Protein AF-0000000087331770 (afdb_homodimer)

pLDDT: mean 76.48, std 17.69, range [26.53, 95.56]

Structure (mmCIF, N/CA/C/O backbone):
data_AF-0000000087331770-model_v1
#
loop_
_entity.id
_entity.type
_entity.pdbx_description
1 polymer 'Bifunctional inhibitor/plant lipid transfer protein/seed storage helical domain-containing protein'
#
loop_
_atom_site.group_PDB
_atom_site.id
_atom_site.type_symbol
_atom_site.label_atom_id
_atom_site.label_alt_id
_atom_site.label_comp_id
_atom_site.label_asym_id
_atom_site.label_entity_id
_atom_site.label_seq_id
_atom_site.pdbx_PDB_ins_code
_atom_site.Cartn_x
_atom_site.Cartn_y
_atom_site.Cartn_z
_atom_site.occupancy
_atom_site.B_iso_or_equiv
_atom_site.auth_seq_id
_atom_site.auth_comp_id
_atom_site.auth_asym_id
_atom_site.auth_atom_id
_atom_site.pdbx_PDB_model_num
ATOM 1 N N . MET A 1 1 ? -8.531 -51.688 -61.625 1 28.53 1 MET A N 1
ATOM 2 C CA . MET A 1 1 ? -9.523 -51.125 -60.719 1 28.53 1 MET A CA 1
ATOM 3 C C . MET A 1 1 ? -8.969 -51.031 -59.312 1 28.53 1 MET A C 1
ATOM 5 O O . MET A 1 1 ? -9.711 -50.75 -58.344 1 28.53 1 MET A O 1
ATOM 9 N N . ALA A 1 2 ? -7.734 -51.469 -59.031 1 44.88 2 ALA A N 1
ATOM 10 C CA . ALA A 1 2 ? -7.152 -51.75 -57.719 1 44.88 2 ALA A CA 1
ATOM 11 C C . ALA A 1 2 ? -6.695 -50.469 -57.031 1 44.88 2 ALA A C 1
ATOM 13 O O . ALA A 1 2 ? -6.297 -50.469 -55.875 1 44.88 2 ALA A O 1
ATOM 14 N N . PHE A 1 3 ? -6.559 -49.375 -57.75 1 46.38 3 PHE A N 1
ATOM 15 C CA . PHE A 1 3 ? -5.852 -48.188 -57.25 1 46.38 3 PHE A CA 1
ATOM 16 C C . PHE A 1 3 ? -6.703 -47.438 -56.219 1 46.38 3 PHE A C 1
ATOM 18 O O . PHE A 1 3 ? -6.238 -46.469 -55.625 1 46.38 3 PHE A O 1
ATOM 25 N N . LYS A 1 4 ? -8.031 -47.656 -56.25 1 49.78 4 LYS A N 1
ATOM 26 C CA . LYS A 1 4 ? -8.875 -46.688 -55.562 1 49.78 4 LYS A CA 1
ATOM 27 C C . LYS A 1 4 ? -8.844 -46.875 -54.062 1 49.78 4 LYS A C 1
ATOM 29 O O . LYS A 1 4 ? -9.453 -46.094 -53.312 1 49.78 4 LYS A O 1
ATOM 34 N N . HIS A 1 5 ? -8.461 -48.062 -53.531 1 47.03 5 HIS A N 1
ATOM 35 C CA . HIS A 1 5 ? -8.797 -48.25 -52.125 1 47.03 5 HIS A CA 1
ATOM 36 C C . HIS A 1 5 ? -7.816 -47.5 -51.219 1 47.03 5 HIS A C 1
ATOM 38 O O . HIS A 1 5 ? -7.965 -47.531 -50 1 47.03 5 HIS A O 1
ATOM 44 N N . GLN A 1 6 ? -6.688 -47.125 -51.812 1 49.59 6 GLN A N 1
ATOM 45 C CA . GLN A 1 6 ? -5.68 -46.719 -50.812 1 49.59 6 GLN A CA 1
ATOM 46 C C . GLN A 1 6 ? -5.977 -45.344 -50.25 1 49.59 6 GLN A C 1
ATOM 48 O O . GLN A 1 6 ? -5.242 -44.875 -49.375 1 49.59 6 GLN A O 1
ATOM 53 N N . LEU A 1 7 ? -6.922 -44.594 -50.875 1 46.84 7 LEU A N 1
ATOM 54 C CA . LEU A 1 7 ? -6.926 -43.188 -50.438 1 46.84 7 LEU A CA 1
ATOM 55 C C . LEU A 1 7 ? -7.711 -43.031 -49.156 1 46.84 7 LEU A C 1
ATOM 57 O O . LEU A 1 7 ? -7.707 -41.938 -48.562 1 46.84 7 LEU A O 1
ATOM 61 N N . ILE A 1 8 ? -8.617 -43.938 -48.875 1 48.31 8 ILE A N 1
ATOM 62 C CA . ILE A 1 8 ? -9.531 -43.594 -47.812 1 48.31 8 ILE A CA 1
ATOM 63 C C . ILE A 1 8 ? -8.82 -43.75 -46.469 1 48.31 8 ILE A C 1
ATOM 65 O O . ILE A 1 8 ? -9.398 -43.469 -45.406 1 48.31 8 ILE A O 1
ATOM 69 N N . LEU A 1 9 ? -7.695 -44.5 -46.5 1 47.34 9 LEU A N 1
ATOM 70 C CA . LEU A 1 9 ? -7.223 -44.812 -45.156 1 47.34 9 LEU A CA 1
ATOM 71 C C . LEU A 1 9 ? -6.648 -43.562 -44.469 1 47.34 9 LEU A C 1
ATOM 73 O O . LEU A 1 9 ? -6.332 -43.594 -43.281 1 47.34 9 LEU A O 1
ATOM 77 N N . SER A 1 10 ? -6.258 -42.562 -45.312 1 47.22 10 SER A N 1
ATOM 78 C CA . SER A 1 10 ? -5.363 -41.594 -44.719 1 47.22 10 SER A CA 1
ATOM 79 C C . SER A 1 10 ? -6.133 -40.625 -43.844 1 47.22 10 SER A C 1
ATOM 81 O O . SER A 1 10 ? -5.547 -39.938 -43 1 47.22 10 SER A O 1
ATOM 83 N N . THR A 1 11 ? -7.414 -40.406 -44.188 1 52.84 11 THR A N 1
ATOM 84 C CA . THR A 1 11 ? -8.023 -39.281 -43.469 1 52.84 11 THR A CA 1
ATOM 85 C C . THR A 1 11 ? -8.398 -39.688 -42.062 1 52.84 11 THR A C 1
ATOM 87 O O . THR A 1 11 ? -8.617 -38.812 -41.219 1 52.84 11 THR A O 1
ATOM 90 N N . ALA A 1 12 ? -8.625 -41 -41.812 1 48.84 12 ALA A N 1
ATOM 91 C CA . ALA A 1 12 ? -9.172 -41.344 -40.5 1 48.84 12 ALA A CA 1
ATOM 92 C C . ALA A 1 12 ? -8.133 -41.094 -39.406 1 48.84 12 ALA A C 1
ATOM 94 O O . ALA A 1 12 ? -8.492 -40.875 -38.25 1 48.84 12 ALA A O 1
ATOM 95 N N . ILE A 1 13 ? -6.824 -41.312 -39.781 1 51.28 13 ILE A N 1
ATOM 96 C CA . ILE A 1 13 ? -5.848 -41.219 -38.719 1 51.28 13 ILE A CA 1
ATOM 97 C C . ILE A 1 13 ? -5.73 -39.781 -38.219 1 51.28 13 ILE A C 1
ATOM 99 O O . ILE A 1 13 ? -5.414 -39.562 -37.062 1 51.28 13 ILE A O 1
ATOM 103 N N . LEU A 1 14 ? -6.074 -38.781 -39.125 1 48.31 14 LEU A N 1
ATOM 104 C CA . LEU A 1 14 ? -5.77 -37.438 -38.688 1 48.31 14 LEU A CA 1
ATOM 105 C C . LEU A 1 14 ? -6.727 -37 -37.594 1 48.31 14 LEU A C 1
ATOM 107 O O . LEU A 1 14 ? -6.336 -36.281 -36.688 1 48.31 14 LEU A O 1
ATOM 111 N N . LEU A 1 15 ? -7.992 -37.469 -37.719 1 46.09 15 LEU A N 1
ATOM 112 C CA . LEU A 1 15 ? -8.953 -36.938 -36.75 1 46.09 15 LEU A CA 1
ATOM 113 C C . LEU A 1 15 ? -8.727 -37.5 -35.375 1 46.09 15 LEU A C 1
ATOM 115 O O . LEU A 1 15 ? -9.078 -36.875 -34.375 1 46.09 15 LEU A O 1
ATOM 119 N N . ALA A 1 16 ? -8.273 -38.75 -35.281 1 46.88 16 ALA A N 1
ATOM 120 C CA . ALA A 1 16 ? -8.219 -39.344 -33.969 1 46.88 16 ALA A CA 1
ATOM 121 C C . ALA A 1 16 ? -7.129 -38.719 -33.094 1 46.88 16 ALA A C 1
ATOM 123 O O . ALA A 1 16 ? -7.184 -38.781 -31.875 1 46.88 16 ALA A O 1
ATOM 124 N N . VAL A 1 17 ? -6.059 -38.281 -33.812 1 48.31 17 VAL A N 1
ATOM 125 C CA . VAL A 1 17 ? -4.961 -37.812 -32.938 1 48.31 17 VAL A CA 1
ATOM 126 C C . VAL A 1 17 ? -5.363 -36.562 -32.219 1 48.31 17 VAL A C 1
ATOM 128 O O . VAL A 1 17 ? -4.863 -36.281 -31.109 1 48.31 17 VAL A O 1
ATOM 131 N N . LEU A 1 18 ? -6.262 -35.75 -32.844 1 43.47 18 LEU A N 1
ATOM 132 C CA . LEU A 1 18 ? -6.484 -34.469 -32.156 1 43.47 18 LEU A CA 1
ATOM 133 C C . LEU A 1 18 ? -7.246 -34.688 -30.844 1 43.47 18 LEU A C 1
ATOM 135 O O . LEU A 1 18 ? -7.379 -33.781 -30.031 1 43.47 18 LEU A O 1
ATOM 139 N N . ALA A 1 19 ? -8.109 -35.688 -30.812 1 43.31 19 ALA A N 1
ATOM 140 C CA . ALA A 1 19 ? -8.969 -35.781 -29.641 1 43.31 19 ALA A CA 1
ATOM 141 C C . ALA A 1 19 ? -8.156 -36.031 -28.375 1 43.31 19 ALA A C 1
ATOM 143 O O . ALA A 1 19 ? -8.672 -35.906 -27.266 1 43.31 19 ALA A O 1
ATOM 144 N N . ALA A 1 20 ? -7.156 -36.906 -28.484 1 44.44 20 ALA A N 1
ATOM 145 C CA . ALA A 1 20 ? -6.742 -37.438 -27.188 1 44.44 20 ALA A CA 1
ATOM 146 C C . ALA A 1 20 ? -6.262 -36.312 -26.266 1 44.44 20 ALA A C 1
ATOM 148 O O . ALA A 1 20 ? -6.297 -36.438 -25.047 1 44.44 20 ALA A O 1
ATOM 149 N N . ALA A 1 21 ? -5.203 -35.562 -26.828 1 44.75 21 ALA A N 1
ATOM 150 C CA . ALA A 1 21 ? -4.195 -35 -25.938 1 44.75 21 ALA A CA 1
ATOM 151 C C . ALA A 1 21 ? -4.793 -33.906 -25.062 1 44.75 21 ALA A C 1
ATOM 153 O O . ALA A 1 21 ? -4.062 -33.094 -24.484 1 44.75 21 ALA A O 1
ATOM 154 N N . SER A 1 22 ? -5.992 -33.469 -25.297 1 44.25 22 SER A N 1
ATOM 155 C CA . SER A 1 22 ? -6.266 -32.312 -24.469 1 44.25 22 SER A CA 1
ATOM 156 C C . SER A 1 22 ? -6.086 -32.625 -22.984 1 44.25 22 SER A C 1
ATOM 158 O O . SER A 1 22 ? -7.043 -33.031 -22.312 1 44.25 22 SER A O 1
ATOM 160 N N . ALA A 1 23 ? -5.367 -33.625 -22.594 1 50.5 23 ALA A N 1
ATOM 161 C CA . ALA A 1 23 ? -5.199 -33.75 -21.156 1 50.5 23 ALA A CA 1
ATOM 162 C C . ALA A 1 23 ? -5.133 -32.375 -20.484 1 50.5 23 ALA A C 1
ATOM 164 O O . ALA A 1 23 ? -4.398 -31.484 -20.938 1 50.5 23 ALA A O 1
ATOM 165 N N . SER A 1 24 ? -6.273 -31.922 -19.797 1 66.31 24 SER A N 1
ATOM 166 C CA . SER A 1 24 ? -6.426 -30.625 -19.156 1 66.31 24 SER A CA 1
ATOM 167 C C . SER A 1 24 ? -5.172 -30.234 -18.375 1 66.31 24 SER A C 1
ATOM 169 O O . SER A 1 24 ? -4.59 -31.078 -17.688 1 66.31 24 SER A O 1
ATOM 171 N N . PHE A 1 25 ? -4.25 -29.484 -18.984 1 67.06 25 PHE A N 1
ATOM 172 C CA . PHE A 1 25 ? -3.033 -29.031 -18.312 1 67.06 25 PHE A CA 1
ATOM 173 C C . PHE A 1 25 ? -3.219 -29.016 -16.797 1 67.06 25 PHE A C 1
ATOM 175 O O . PHE A 1 25 ? -2.283 -29.297 -16.047 1 67.06 25 PHE A O 1
ATOM 182 N N . ARG A 1 26 ? -4.371 -29.047 -16.406 1 71.94 26 ARG A N 1
ATOM 183 C CA . ARG A 1 26 ? -4.652 -28.984 -14.977 1 71.94 26 ARG A CA 1
ATOM 184 C C . ARG A 1 26 ? -4.352 -30.328 -14.305 1 71.94 26 ARG A C 1
ATOM 186 O O . ARG A 1 26 ? -3.891 -30.359 -13.164 1 71.94 26 ARG A O 1
ATOM 193 N N . ASP A 1 27 ? -4.625 -31.359 -15.07 1 73.62 27 ASP A N 1
ATOM 194 C CA . ASP A 1 27 ? -4.434 -32.688 -14.5 1 73.62 27 ASP A CA 1
ATOM 195 C C . ASP A 1 27 ? -2.949 -33 -14.305 1 73.62 27 ASP A C 1
ATOM 197 O O . ASP A 1 27 ? -2.59 -33.906 -13.531 1 73.62 27 ASP A O 1
ATOM 201 N N . ARG A 1 28 ? -2.209 -32.219 -14.969 1 84.75 28 ARG A N 1
ATOM 202 C CA . ARG A 1 28 ? -0.77 -32.438 -14.891 1 84.75 28 ARG A CA 1
ATOM 203 C C . ARG A 1 28 ? -0.155 -31.641 -13.734 1 84.75 28 ARG A C 1
ATOM 205 O O . ARG A 1 28 ? 0.992 -31.891 -13.359 1 84.75 28 ARG A O 1
ATOM 212 N N . CYS A 1 29 ? -0.933 -30.828 -13.172 1 87.94 29 CYS A N 1
ATOM 213 C CA . CYS A 1 29 ? -0.431 -30 -12.094 1 87.94 29 CYS A CA 1
ATOM 214 C C . CYS A 1 29 ? -0.876 -30.531 -10.734 1 87.94 29 CYS A C 1
ATOM 216 O O . CYS A 1 29 ? -1.887 -30.094 -10.188 1 87.94 29 CYS A O 1
ATOM 218 N N . VAL A 1 30 ? -0.107 -31.469 -10.227 1 82.19 30 VAL A N 1
ATOM 219 C CA . VAL A 1 30 ? -0.46 -32.188 -9.008 1 82.19 30 VAL A CA 1
ATOM 220 C C . VAL A 1 30 ? 0.167 -31.484 -7.801 1 82.19 30 VAL A C 1
ATOM 222 O O . VAL A 1 30 ? 1.383 -31.281 -7.754 1 82.19 30 VAL A O 1
ATOM 225 N N . PRO A 1 31 ? -0.759 -31.078 -6.848 1 76.25 31 PRO A N 1
ATOM 226 C CA . PRO A 1 31 ? -0.185 -30.516 -5.625 1 76.25 31 PRO A CA 1
ATOM 227 C C . PRO A 1 31 ? 0.831 -31.438 -4.961 1 76.25 31 PRO A C 1
ATOM 229 O O . PRO A 1 31 ? 0.606 -32.656 -4.879 1 76.25 31 PRO A O 1
ATOM 232 N N . GLY A 1 32 ? 1.924 -30.859 -4.387 1 76.56 32 GLY A N 1
ATOM 233 C CA . GLY A 1 32 ? 2.969 -31.641 -3.756 1 76.56 32 GLY A CA 1
ATOM 234 C C . GLY A 1 32 ? 3.967 -32.219 -4.746 1 76.56 32 GLY A C 1
ATOM 235 O O . GLY A 1 32 ? 5.016 -32.719 -4.355 1 76.56 32 GLY A O 1
ATOM 236 N N . ARG A 1 33 ? 3.65 -32.156 -5.973 1 84.25 33 ARG A N 1
ATOM 237 C CA . ARG A 1 33 ? 4.566 -32.594 -7.02 1 84.25 33 ARG A CA 1
ATOM 238 C C . ARG A 1 33 ? 4.988 -31.422 -7.898 1 84.25 33 ARG A C 1
ATOM 240 O O . ARG A 1 33 ? 5.957 -30.719 -7.59 1 84.25 33 ARG A O 1
ATOM 247 N N . GLU A 1 34 ? 4.098 -31.062 -8.891 1 83.44 34 GLU A N 1
ATOM 248 C CA . GLU A 1 34 ? 4.406 -29.938 -9.766 1 83.44 34 GLU A CA 1
ATOM 249 C C . GLU A 1 34 ? 4.168 -28.609 -9.062 1 83.44 34 GLU A C 1
ATOM 251 O O . GLU A 1 34 ? 4.848 -27.625 -9.344 1 83.44 34 GLU A O 1
ATOM 256 N N . ILE A 1 35 ? 3.213 -28.672 -8.203 1 80.81 35 ILE A N 1
ATOM 257 C CA . ILE A 1 35 ? 2.855 -27.469 -7.461 1 80.81 35 ILE A CA 1
ATOM 258 C C . ILE A 1 35 ? 3.324 -27.594 -6.012 1 80.81 35 ILE A C 1
ATOM 260 O O . ILE A 1 35 ? 2.861 -28.469 -5.277 1 80.81 35 ILE A O 1
ATOM 264 N N . PRO A 1 36 ? 4.18 -26.75 -5.668 1 73.69 36 PRO A N 1
ATOM 265 C CA . PRO A 1 36 ? 4.578 -26.812 -4.262 1 73.69 36 PRO A CA 1
ATOM 266 C C . PRO A 1 36 ? 3.438 -26.469 -3.309 1 73.69 36 PRO A C 1
ATOM 268 O O . PRO A 1 36 ? 2.631 -25.578 -3.604 1 73.69 36 PRO A O 1
ATOM 271 N N . TYR A 1 37 ? 3.078 -27.312 -2.148 1 60.47 37 TYR A N 1
ATOM 272 C CA . TYR A 1 37 ? 1.983 -27.125 -1.202 1 60.47 37 TYR A CA 1
ATOM 273 C C . TYR A 1 37 ? 2.014 -25.734 -0.596 1 60.47 37 TYR A C 1
ATOM 275 O O . TYR A 1 37 ? 0.98 -25.062 -0.51 1 60.47 37 TYR A O 1
ATOM 283 N N . GLU A 1 38 ? 2.967 -25.422 0.189 1 60.12 38 GLU A N 1
ATOM 284 C CA . GLU A 1 38 ? 3.055 -24.203 0.98 1 60.12 38 GLU A CA 1
ATOM 285 C C . GLU A 1 38 ? 3.654 -23.062 0.166 1 60.12 38 GLU A C 1
ATOM 287 O O . GLU A 1 38 ? 4.227 -22.125 0.728 1 60.12 38 GLU A O 1
ATOM 292 N N . SER A 1 39 ? 3.094 -23.031 -1.227 1 67.19 39 SER A N 1
ATOM 293 C CA . SER A 1 39 ? 3.848 -22.141 -2.107 1 67.19 39 SER A CA 1
ATOM 294 C C . SER A 1 39 ? 3.068 -20.859 -2.402 1 67.19 39 SER A C 1
ATOM 296 O O . SER A 1 39 ? 1.848 -20.828 -2.242 1 67.19 39 SER A O 1
ATOM 298 N N . LEU A 1 40 ? 3.451 -19.703 -2.383 1 89.56 40 LEU A N 1
ATOM 299 C CA . LEU A 1 40 ? 3.123 -18.375 -2.885 1 89.56 40 LEU A CA 1
ATOM 300 C C . LEU A 1 40 ? 2.691 -17.453 -1.748 1 89.56 40 LEU A C 1
ATOM 302 O O . LEU A 1 40 ? 1.741 -16.672 -1.896 1 89.56 40 LEU A O 1
ATOM 306 N N . ASN A 1 41 ? 3.271 -17.875 -0.463 1 87.44 41 ASN A N 1
ATOM 307 C CA . ASN A 1 41 ? 2.99 -17.016 0.68 1 87.44 41 ASN A CA 1
ATOM 308 C C . ASN A 1 41 ? 3.328 -15.555 0.379 1 87.44 41 ASN A C 1
ATOM 310 O O . ASN A 1 41 ? 2.586 -14.648 0.762 1 87.44 41 ASN A O 1
ATOM 314 N N . ALA A 1 42 ? 4.445 -15.43 -0.287 1 89.25 42 ALA A N 1
ATOM 315 C CA . ALA A 1 42 ? 4.848 -14.078 -0.656 1 89.25 42 ALA A CA 1
ATOM 316 C C . ALA A 1 42 ? 3.857 -13.461 -1.644 1 89.25 42 ALA A C 1
ATOM 318 O O . ALA A 1 42 ? 3.541 -12.273 -1.556 1 89.25 42 ALA A O 1
ATOM 319 N N . CYS A 1 43 ? 3.299 -14.336 -2.543 1 92.38 43 CYS A N 1
ATOM 320 C CA . CYS A 1 43 ? 2.342 -13.828 -3.521 1 92.38 43 CYS A CA 1
ATOM 321 C C . CYS A 1 43 ? 1.024 -13.453 -2.854 1 92.38 43 CYS A C 1
ATOM 323 O O . CYS A 1 43 ? 0.387 -12.477 -3.238 1 92.38 43 CYS A O 1
ATOM 325 N N . ARG A 1 44 ? 0.674 -14.281 -1.895 1 89.19 44 ARG A N 1
ATOM 326 C CA . ARG A 1 44 ? -0.525 -13.984 -1.116 1 89.19 44 ARG A CA 1
ATOM 327 C C . ARG A 1 44 ? -0.428 -12.617 -0.456 1 89.19 44 ARG A C 1
ATOM 329 O O . ARG A 1 44 ? -1.328 -11.781 -0.6 1 89.19 44 ARG A O 1
ATOM 336 N N . GLU A 1 45 ? 0.651 -12.367 0.225 1 83.69 45 GLU A N 1
ATOM 337 C CA . GLU A 1 45 ? 0.851 -11.102 0.924 1 83.69 45 GLU A CA 1
ATOM 338 C C . GLU A 1 45 ? 0.949 -9.938 -0.058 1 83.69 45 GLU A C 1
ATOM 340 O O . GLU A 1 45 ? 0.416 -8.859 0.197 1 83.69 45 GLU A O 1
ATOM 345 N N . TYR A 1 46 ? 1.616 -10.195 -1.144 1 87.38 46 TYR A N 1
ATOM 346 C CA . TYR A 1 46 ? 1.786 -9.172 -2.17 1 87.38 46 TYR A CA 1
ATOM 347 C C . TYR A 1 46 ? 0.439 -8.742 -2.74 1 87.38 46 TYR A C 1
ATOM 349 O O . TYR A 1 46 ? 0.169 -7.547 -2.877 1 87.38 46 TYR A O 1
ATOM 357 N N . ALA A 1 47 ? -0.376 -9.75 -3.029 1 88.19 47 ALA A N 1
ATOM 358 C CA . ALA A 1 47 ? -1.693 -9.453 -3.588 1 88.19 47 ALA A CA 1
ATOM 359 C C . ALA A 1 47 ? -2.537 -8.641 -2.609 1 88.19 47 ALA A C 1
ATOM 361 O O . ALA A 1 47 ? -3.172 -7.656 -2.996 1 88.19 47 ALA A O 1
ATOM 362 N N . VAL A 1 48 ? -2.543 -9.086 -1.395 1 82.12 48 VAL A N 1
ATOM 363 C CA . VAL A 1 48 ? -3.318 -8.391 -0.375 1 82.12 48 VAL A CA 1
ATOM 364 C C . VAL A 1 48 ? -2.848 -6.941 -0.271 1 82.12 48 VAL A C 1
ATOM 366 O O . VAL A 1 48 ? -3.664 -6.02 -0.213 1 82.12 48 VAL A O 1
ATOM 369 N N . ARG A 1 49 ? -1.571 -6.809 -0.303 1 78.5 49 ARG A N 1
ATOM 370 C CA . ARG A 1 49 ? -0.983 -5.484 -0.158 1 78.5 49 ARG A CA 1
ATOM 371 C C . ARG A 1 49 ? -1.305 -4.605 -1.364 1 78.5 49 ARG A C 1
ATOM 373 O O . ARG A 1 49 ? -1.516 -3.4 -1.224 1 78.5 49 ARG A O 1
ATOM 380 N N . GLN A 1 50 ? -1.354 -5.203 -2.512 1 78.69 50 GLN A N 1
ATOM 381 C CA . GLN A 1 50 ? -1.52 -4.449 -3.75 1 78.69 50 GLN A CA 1
ATOM 382 C C . GLN A 1 50 ? -2.992 -4.152 -4.02 1 78.69 50 GLN A C 1
ATOM 384 O O . GLN A 1 50 ? -3.316 -3.271 -4.82 1 78.69 50 GLN A O 1
ATOM 389 N N . THR A 1 51 ? -3.846 -4.793 -3.367 1 78.56 51 THR A N 1
ATOM 390 C CA . THR A 1 51 ? -5.254 -4.637 -3.721 1 78.56 51 THR A CA 1
ATOM 391 C C . THR A 1 51 ? -6.059 -4.137 -2.525 1 78.56 51 THR A C 1
ATOM 393 O O . THR A 1 51 ? -6.031 -2.947 -2.203 1 78.56 51 THR A O 1
ATOM 396 N N . CYS A 1 52 ? -6.68 -5.105 -1.795 1 64.5 52 CYS A N 1
ATOM 397 C CA . CYS A 1 52 ? -7.672 -4.773 -0.78 1 64.5 52 CYS A CA 1
ATOM 398 C C . CYS A 1 52 ? -7.016 -4.125 0.432 1 64.5 52 CYS A C 1
ATOM 400 O O . CYS A 1 52 ? -7.527 -3.137 0.966 1 64.5 52 CYS A O 1
ATOM 402 N N . GLY A 1 53 ? -6.152 -4.895 1.029 1 58.78 53 GLY A N 1
ATOM 403 C CA . GLY A 1 53 ? -5.547 -4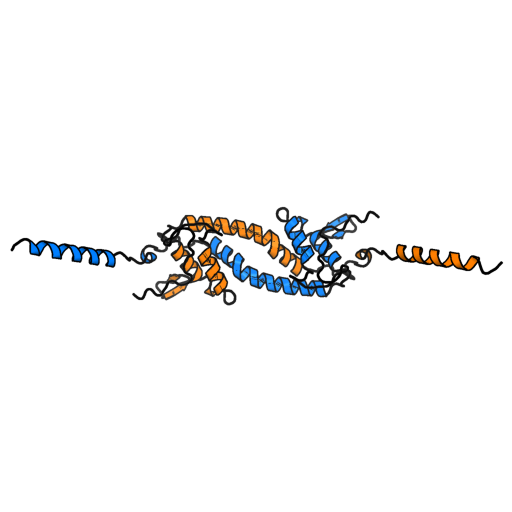.402 2.256 1 58.78 53 GLY A CA 1
ATOM 404 C C . GLY A 1 53 ? -5.098 -2.955 2.16 1 58.78 53 GLY A C 1
ATOM 405 O O . GLY A 1 53 ? -5.359 -2.158 3.062 1 58.78 53 GLY A O 1
ATOM 406 N N . TYR A 1 54 ? -4.562 -2.74 1.019 1 59.41 54 TYR A N 1
ATOM 407 C CA . TYR A 1 54 ? -4.031 -1.398 0.812 1 59.41 54 TYR A CA 1
ATOM 408 C C . TYR A 1 54 ? -5.156 -0.384 0.657 1 59.41 54 TYR A C 1
ATOM 410 O O . TYR A 1 54 ? -5.156 0.66 1.313 1 59.41 54 TYR A O 1
ATOM 418 N N . TYR A 1 55 ? -6.152 -0.818 -0.118 1 57.47 55 TYR A N 1
ATOM 419 C CA . TYR A 1 55 ? -7.176 0.155 -0.485 1 57.47 55 TYR A CA 1
ATOM 420 C C . TYR A 1 55 ? -8.062 0.495 0.709 1 57.47 55 TYR A C 1
ATOM 422 O O . TYR A 1 55 ? -8.273 1.67 1.017 1 57.47 55 TYR A O 1
ATOM 430 N N . LEU A 1 56 ? -8.508 -0.499 1.319 1 57.91 56 LEU A N 1
ATOM 431 C CA . LEU A 1 56 ? -9.453 -0.256 2.404 1 57.91 56 LEU A CA 1
ATOM 432 C C . LEU A 1 56 ? -8.758 0.415 3.586 1 57.91 56 LEU A C 1
ATOM 434 O O . LEU A 1 56 ? -9.32 1.328 4.199 1 57.91 56 LEU A O 1
ATOM 438 N N . SER A 1 57 ? -7.59 -0.047 3.771 1 65.19 57 SER A N 1
ATOM 439 C CA . SER A 1 57 ? -6.859 0.512 4.906 1 65.19 57 SER A CA 1
ATOM 440 C C . SER A 1 57 ? -6.375 1.928 4.605 1 65.19 57 SER A C 1
ATOM 442 O O . SER A 1 57 ? -6.465 2.812 5.461 1 65.19 57 SER A O 1
ATOM 444 N N . ALA A 1 58 ? -6.141 2.051 3.363 1 72.62 58 ALA A N 1
ATOM 445 C CA . ALA A 1 58 ? -5.633 3.371 3.002 1 72.62 58 ALA A CA 1
ATOM 446 C C . ALA A 1 58 ? -6.75 4.414 3.023 1 72.62 58 ALA A C 1
ATOM 448 O O . ALA A 1 58 ? -6.543 5.543 3.469 1 72.62 58 ALA A O 1
ATOM 449 N N . GLU A 1 59 ? -7.965 3.906 2.67 1 78.94 59 GLU A N 1
ATOM 450 C CA . GLU A 1 59 ? -9.094 4.832 2.656 1 78.94 59 GLU A CA 1
ATOM 451 C C . GLU A 1 59 ? -9.523 5.207 4.074 1 78.94 59 GLU A C 1
ATOM 453 O O . GLU A 1 59 ? -9.852 6.363 4.344 1 78.94 59 GLU A O 1
ATOM 458 N N . ARG A 1 60 ? -9.531 4.27 4.875 1 83.44 60 ARG A N 1
ATOM 459 C CA . ARG A 1 60 ? -9.883 4.539 6.266 1 83.44 60 ARG A CA 1
ATOM 460 C C . ARG A 1 60 ? -8.859 5.461 6.922 1 83.44 60 ARG A C 1
ATOM 462 O O . ARG A 1 60 ? -9.227 6.406 7.621 1 83.44 60 ARG A O 1
ATOM 469 N N . LEU A 1 61 ? -7.617 5.219 6.641 1 84.75 61 LEU A N 1
ATOM 470 C CA . LEU A 1 61 ? -6.551 6.039 7.199 1 84.75 61 LEU A CA 1
ATOM 471 C C . LEU A 1 61 ? -6.602 7.457 6.637 1 84.75 61 LEU A C 1
ATOM 473 O O . LEU A 1 61 ? -6.398 8.43 7.367 1 84.75 61 LEU A O 1
ATOM 477 N N . LYS A 1 62 ? -6.922 7.555 5.395 1 89.88 62 LYS A N 1
ATOM 478 C CA . LYS A 1 62 ? -7.082 8.867 4.777 1 89.88 62 LYS A CA 1
ATOM 479 C C . LYS A 1 62 ? -8.18 9.672 5.461 1 89.88 62 LYS A C 1
ATOM 481 O O . LYS A 1 62 ? -7.988 10.844 5.801 1 89.88 62 LYS A O 1
ATOM 486 N N . ARG A 1 63 ? -9.336 9.023 5.688 1 92.12 63 ARG A N 1
ATOM 487 C CA . ARG A 1 63 ? -10.461 9.703 6.32 1 92.12 63 ARG A CA 1
ATOM 488 C C . ARG A 1 63 ? -10.094 10.18 7.723 1 92.12 63 ARG A C 1
ATOM 490 O O . ARG A 1 63 ? -10.406 11.312 8.102 1 92.12 63 ARG A O 1
ATOM 497 N N . GLN A 1 64 ? -9.469 9.352 8.438 1 90.94 64 GLN A N 1
ATOM 498 C CA . GLN A 1 64 ? -9.047 9.711 9.789 1 90.94 64 GLN A CA 1
ATOM 499 C C . GLN A 1 64 ? -8.008 10.836 9.758 1 90.94 64 GLN A C 1
ATOM 501 O O . GLN A 1 64 ? -8.062 11.758 10.57 1 90.94 64 GLN A O 1
ATOM 506 N N . CYS A 1 65 ? -7.133 10.75 8.844 1 94 65 CYS A N 1
ATOM 507 C CA . CYS A 1 65 ? -6.129 11.797 8.664 1 94 65 CYS A CA 1
ATOM 508 C C . CYS A 1 65 ? -6.789 13.133 8.328 1 94 65 CYS A C 1
ATOM 510 O O . CYS A 1 65 ? -6.457 14.156 8.922 1 94 65 CYS A O 1
ATOM 512 N N . CYS A 1 66 ? -7.738 13.07 7.453 1 95.25 66 CYS A N 1
ATOM 513 C CA . CYS A 1 66 ? -8.414 14.297 7.047 1 95.25 66 CYS A CA 1
ATOM 514 C C . CYS A 1 66 ? -9.242 14.867 8.188 1 95.25 66 CYS A C 1
ATOM 516 O O . CYS A 1 66 ? -9.328 16.094 8.352 1 95.25 66 CYS A O 1
ATOM 518 N N . ASP A 1 67 ? -9.797 14.039 8.953 1 94.06 67 ASP A N 1
ATOM 519 C CA . ASP A 1 67 ? -10.508 14.477 10.148 1 94.06 67 ASP A CA 1
ATOM 520 C C . ASP A 1 67 ? -9.562 15.172 11.125 1 94.06 67 ASP A C 1
ATOM 522 O O . ASP A 1 67 ? -9.883 16.234 11.664 1 94.06 67 ASP A O 1
ATOM 526 N N . GLU A 1 68 ? -8.422 14.641 11.32 1 93.06 68 GLU A N 1
ATOM 527 C CA . GLU A 1 68 ? -7.41 15.234 12.188 1 93.06 68 GLU A CA 1
ATOM 528 C C . GLU A 1 68 ? -6.988 16.609 11.68 1 93.06 68 GLU A C 1
ATOM 530 O O . GLU A 1 68 ? -6.926 17.562 12.453 1 93.06 68 GLU A O 1
ATOM 535 N N . LEU A 1 69 ? -6.758 16.734 10.422 1 93.94 69 LEU A N 1
ATOM 536 C CA . LEU A 1 69 ? -6.301 17.984 9.82 1 93.94 69 LEU A CA 1
ATOM 537 C C . LEU A 1 69 ? -7.402 19.047 9.852 1 93.94 69 LEU A C 1
ATOM 539 O O . LEU A 1 69 ? -7.125 20.234 9.961 1 93.94 69 LEU A O 1
ATOM 543 N N . SER A 1 70 ? -8.664 18.562 9.82 1 93.56 70 SER A N 1
ATOM 544 C CA . SER A 1 70 ? -9.789 19.5 9.805 1 93.56 70 SER A CA 1
ATOM 545 C C . SER A 1 70 ? -9.938 20.188 11.156 1 93.56 70 SER A C 1
ATOM 547 O O . SER A 1 70 ? -10.539 21.266 11.242 1 93.56 70 SER A O 1
ATOM 549 N N . LYS A 1 71 ? -9.375 19.625 12.141 1 92.06 71 LYS A N 1
ATOM 550 C CA . LYS A 1 71 ? -9.461 20.188 13.484 1 92.06 71 LYS A CA 1
ATOM 551 C C . LYS A 1 71 ? -8.367 21.219 13.719 1 92.06 71 LYS A C 1
ATOM 553 O O . LYS A 1 71 ? -8.391 21.953 14.711 1 92.06 71 LYS A O 1
ATOM 558 N N . VAL A 1 72 ? -7.406 21.219 12.812 1 92.38 72 VAL A N 1
ATOM 559 C CA . VAL A 1 72 ? -6.332 22.203 12.859 1 92.38 72 VAL A CA 1
ATOM 560 C C . VAL A 1 72 ? -6.766 23.484 12.141 1 92.38 72 VAL A C 1
ATOM 562 O O . VAL A 1 72 ? -7.309 23.422 11.031 1 92.38 72 VAL A O 1
ATOM 565 N N . PRO A 1 73 ? -6.539 24.625 12.82 1 92.06 73 PRO A N 1
ATOM 566 C CA . PRO A 1 73 ? -6.859 25.875 12.109 1 92.06 73 PRO A CA 1
ATOM 567 C C . PRO A 1 73 ? -6.16 25.969 10.758 1 92.06 73 PRO A C 1
ATOM 569 O O . PRO A 1 73 ? -5.012 25.531 10.617 1 92.06 73 PRO A O 1
ATOM 572 N N . GLU A 1 74 ? -6.82 26.578 9.797 1 91.62 74 GLU A N 1
ATOM 573 C CA . GLU A 1 74 ? -6.352 26.672 8.414 1 91.62 74 GLU A CA 1
ATOM 574 C C . GLU A 1 74 ? -4.934 27.234 8.359 1 91.62 74 GLU A C 1
ATOM 576 O O . GLU A 1 74 ? -4.098 26.75 7.59 1 91.62 74 GLU A O 1
ATOM 581 N N . LEU A 1 75 ? -4.719 28.219 9.188 1 91.44 75 LEU A N 1
ATOM 582 C CA . LEU A 1 75 ? -3.443 28.922 9.117 1 91.44 75 LEU A CA 1
ATOM 583 C C . LEU A 1 75 ? -2.307 28.031 9.625 1 91.44 75 LEU A C 1
ATOM 585 O O . LEU A 1 75 ? -1.136 28.312 9.352 1 91.44 75 LEU A O 1
ATOM 589 N N . CYS A 1 76 ? -2.668 26.953 10.312 1 92.44 76 CYS A N 1
ATOM 590 C CA . CYS A 1 76 ? -1.633 26.156 10.953 1 92.44 76 CYS A CA 1
ATOM 591 C C . CYS A 1 76 ? -1.53 24.781 10.305 1 92.44 76 CYS A C 1
ATOM 593 O O . CYS A 1 76 ? -0.69 23.969 10.695 1 92.44 76 CYS A O 1
ATOM 595 N N . ARG A 1 77 ? -2.234 24.469 9.328 1 92.38 77 ARG A N 1
ATOM 596 C CA . ARG A 1 77 ? -2.273 23.125 8.742 1 92.38 77 ARG A CA 1
ATOM 597 C C . ARG A 1 77 ? -0.932 22.766 8.117 1 92.38 77 ARG A C 1
ATOM 599 O O . ARG A 1 77 ? -0.446 21.641 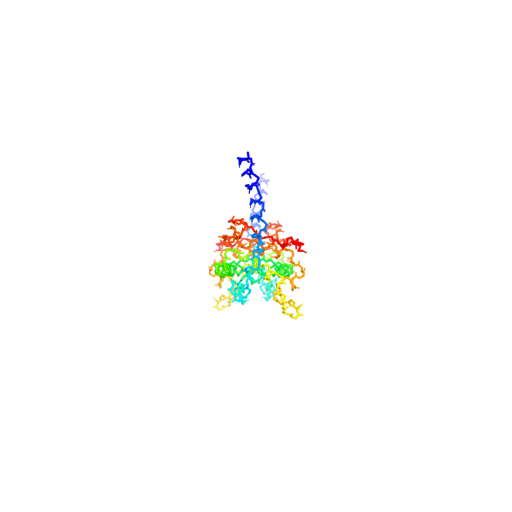8.281 1 92.38 77 ARG A O 1
ATOM 606 N N . CYS A 1 78 ? -0.291 23.703 7.512 1 91.69 78 CYS A N 1
ATOM 607 C CA . CYS A 1 78 ? 1 23.406 6.91 1 91.69 78 CYS A CA 1
ATOM 608 C C . CYS A 1 78 ? 2.086 23.281 7.973 1 91.69 78 CYS A C 1
ATOM 610 O O . CYS A 1 78 ? 3.018 22.5 7.836 1 91.69 78 CYS A O 1
ATOM 612 N N . GLU A 1 79 ? 1.908 24.031 8.969 1 89.56 79 GLU A N 1
ATOM 613 C CA . GLU A 1 79 ? 2.881 23.953 10.055 1 89.56 79 GLU A CA 1
ATOM 614 C C . GLU A 1 79 ? 2.842 22.594 10.734 1 89.56 79 GLU A C 1
ATOM 616 O O . GLU A 1 79 ? 3.889 22 11.016 1 89.56 79 GLU A O 1
ATOM 621 N N . VAL A 1 80 ? 1.646 22.125 10.93 1 92.06 80 VAL A N 1
ATOM 622 C CA . VAL A 1 80 ? 1.547 20.844 11.625 1 92.06 80 VAL A CA 1
ATOM 623 C C . VAL A 1 80 ? 2.082 19.734 10.727 1 92.06 80 VAL A C 1
ATOM 625 O O . VAL A 1 80 ? 2.678 18.766 11.219 1 92.06 80 VAL A O 1
ATOM 628 N N . LEU A 1 81 ? 1.916 19.781 9.406 1 93.06 81 LEU A N 1
ATOM 629 C CA . LEU A 1 81 ? 2.482 18.812 8.484 1 93.06 81 LEU A CA 1
ATOM 630 C C . LEU A 1 81 ? 4.008 18.875 8.5 1 93.06 81 LEU A C 1
ATOM 632 O O . LEU A 1 81 ? 4.672 17.828 8.414 1 93.06 81 LEU A O 1
ATOM 636 N N . HIS A 1 82 ? 4.602 20 8.672 1 91.44 82 HIS A N 1
ATOM 637 C CA . HIS A 1 82 ? 6.051 20.141 8.789 1 91.44 82 HIS A CA 1
ATOM 638 C C . HIS A 1 82 ? 6.562 19.484 10.07 1 91.44 82 HIS A C 1
ATOM 640 O O . HIS A 1 82 ? 7.617 18.844 10.062 1 91.44 82 HIS A O 1
ATOM 646 N N . ILE A 1 83 ? 5.797 19.672 11.055 1 89.44 83 ILE A N 1
ATOM 647 C CA . ILE A 1 83 ? 6.168 19.047 12.32 1 89.44 83 ILE A CA 1
ATOM 648 C C . ILE A 1 83 ? 6.105 17.516 12.188 1 89.44 83 ILE A C 1
ATOM 650 O O . ILE A 1 83 ? 6.969 16.812 12.703 1 89.44 83 ILE A O 1
ATOM 654 N N . LEU A 1 84 ? 5.074 17.094 11.445 1 91.31 84 LEU A N 1
ATOM 655 C CA . LEU A 1 84 ? 4.969 15.656 11.18 1 91.31 84 LEU A CA 1
ATOM 656 C C . LEU A 1 84 ? 6.199 15.148 10.43 1 91.31 84 LEU A C 1
ATOM 658 O O . LEU A 1 84 ? 6.754 14.102 10.773 1 91.31 84 LEU A O 1
ATOM 662 N N . MET A 1 85 ? 6.613 15.875 9.477 1 90.81 85 MET A N 1
ATOM 663 C CA . MET A 1 85 ? 7.73 15.469 8.625 1 90.81 85 MET A CA 1
ATOM 664 C C . MET A 1 85 ? 9.055 15.578 9.383 1 90.81 85 MET A C 1
ATOM 666 O O . MET A 1 85 ? 9.82 14.617 9.438 1 90.81 85 MET A O 1
ATOM 670 N N . ASP A 1 86 ? 9.281 16.688 10.039 1 89.44 86 ASP A N 1
ATOM 671 C CA . ASP A 1 86 ? 10.617 17.016 10.516 1 89.44 86 ASP A CA 1
ATOM 672 C C . ASP A 1 86 ? 10.688 16.938 12.039 1 89.44 86 ASP A C 1
ATOM 674 O O . ASP A 1 86 ? 11.773 16.938 12.625 1 89.44 86 ASP A O 1
ATOM 678 N N . GLY A 1 87 ? 9.586 16.844 12.656 1 88.38 87 GLY A N 1
ATOM 679 C CA . GLY A 1 87 ? 9.57 16.797 14.109 1 88.38 87 GLY A CA 1
ATOM 680 C C . GLY A 1 87 ? 9.562 18.172 14.742 1 88.38 87 GLY A C 1
ATOM 681 O O . GLY A 1 87 ? 9.422 19.188 14.047 1 88.38 87 GLY A O 1
ATOM 682 N N . ARG A 1 88 ? 9.516 18.141 16.078 1 84.56 88 ARG A N 1
ATOM 683 C CA . ARG A 1 88 ? 9.594 19.375 16.844 1 84.56 88 ARG A CA 1
ATOM 684 C C . ARG A 1 88 ? 10.883 19.422 17.656 1 84.56 88 ARG A C 1
ATOM 686 O O . ARG A 1 88 ? 11.375 18.391 18.125 1 84.56 88 ARG A O 1
ATOM 693 N N . VAL A 1 89 ? 11.398 20.641 17.734 1 83.44 89 VAL A N 1
ATOM 694 C CA . VAL A 1 89 ? 12.594 20.828 18.547 1 83.44 89 VAL A CA 1
ATOM 695 C C . VAL A 1 89 ? 12.188 21.125 19.984 1 83.44 89 VAL A C 1
ATOM 697 O O . VAL A 1 89 ? 11.422 22.047 20.25 1 83.44 89 VAL A O 1
ATOM 700 N N . THR A 1 90 ? 12.656 20.266 20.906 1 82.25 90 THR A N 1
ATOM 701 C CA . THR A 1 90 ? 12.344 20.453 22.312 1 82.25 90 THR A CA 1
ATOM 702 C C . THR A 1 90 ? 13.172 21.594 22.906 1 82.25 90 THR A C 1
ATOM 704 O O . THR A 1 90 ? 14.023 22.156 22.219 1 82.25 90 THR A O 1
ATOM 707 N N . LYS A 1 91 ? 12.789 21.969 24.156 1 84.06 91 LYS A N 1
ATOM 708 C CA . LYS A 1 91 ? 13.523 23.016 24.859 1 84.06 91 LYS A CA 1
ATOM 709 C C . LYS A 1 91 ? 15 22.656 25 1 84.06 91 LYS A C 1
ATOM 711 O O . LYS A 1 91 ? 15.859 23.531 25.062 1 84.06 91 LYS A O 1
ATOM 716 N N . GLU A 1 92 ? 15.367 21.391 25.031 1 90.06 92 GLU A N 1
ATOM 717 C CA . GLU A 1 92 ? 16.734 20.891 25.141 1 90.06 92 GLU A CA 1
ATOM 718 C C . GLU A 1 92 ? 17.422 20.844 23.797 1 90.06 92 GLU A C 1
ATOM 720 O O . GLU A 1 92 ? 18.578 20.438 23.688 1 90.06 92 GLU A O 1
ATOM 725 N N . GLY A 1 93 ? 16.719 21.141 22.75 1 85.62 93 GLY A N 1
ATOM 726 C CA . GLY A 1 93 ? 17.312 21.172 21.422 1 85.62 93 GLY A CA 1
ATOM 727 C C . GLY A 1 93 ? 17.25 19.828 20.719 1 85.62 93 GLY A C 1
ATOM 728 O O . GLY A 1 93 ? 17.953 19.625 19.734 1 85.62 93 GLY A O 1
ATOM 729 N N . VAL A 1 94 ? 16.469 18.969 21.25 1 87.69 94 VAL A N 1
ATOM 730 C CA . VAL A 1 94 ? 16.359 17.641 20.656 1 87.69 94 VAL A CA 1
ATOM 731 C C . VAL A 1 94 ? 15.133 17.578 19.766 1 87.69 94 VAL A C 1
ATOM 733 O O . VAL A 1 94 ? 14.07 18.094 20.109 1 87.69 94 VAL A O 1
ATOM 736 N N . VAL A 1 95 ? 15.32 16.984 18.547 1 86.06 95 VAL A N 1
ATOM 737 C CA . VAL A 1 95 ? 14.195 16.812 17.641 1 86.06 95 VAL A CA 1
ATOM 738 C C . VAL A 1 95 ? 13.43 15.547 18 1 86.06 95 VAL A C 1
ATOM 740 O O . VAL A 1 95 ? 14.023 14.477 18.125 1 86.06 95 VAL A O 1
ATOM 743 N N . LYS A 1 96 ? 12.172 15.688 18.156 1 84.44 96 LYS A N 1
ATOM 744 C CA . LYS A 1 96 ? 11.328 14.547 18.469 1 84.44 96 LYS A CA 1
ATOM 745 C C . LYS A 1 96 ? 10.156 14.43 17.5 1 84.44 96 LYS A C 1
ATOM 747 O O . LYS A 1 96 ? 9.594 15.445 17.078 1 84.44 96 LYS A O 1
ATOM 752 N N . GLY A 1 97 ? 9.82 13.203 17.031 1 83.12 97 GLY A N 1
ATOM 753 C CA . GLY A 1 97 ? 8.57 12.945 16.344 1 83.12 97 GLY A CA 1
ATOM 754 C C . GLY A 1 97 ? 8.703 13.055 14.828 1 83.12 97 GLY A C 1
ATOM 755 O O . GLY A 1 97 ? 7.699 13.133 14.117 1 83.12 97 GLY A O 1
ATOM 756 N N . SER A 1 98 ? 9.852 13.18 14.344 1 88.31 98 SER A N 1
ATOM 757 C CA . SER A 1 98 ? 10.07 13.258 12.898 1 88.31 98 SER A CA 1
ATOM 758 C C . SER A 1 98 ? 9.727 11.945 12.211 1 88.31 98 SER A C 1
ATOM 760 O O . SER A 1 98 ? 10.289 10.898 12.547 1 88.31 98 SER A O 1
ATOM 762 N N . LEU A 1 99 ? 8.883 11.969 11.297 1 87.62 99 LEU A N 1
ATOM 763 C CA . LEU A 1 99 ? 8.547 10.797 10.492 1 87.62 99 LEU A CA 1
ATOM 764 C C . LEU A 1 99 ? 9.672 10.484 9.508 1 87.62 99 LEU A C 1
ATOM 766 O O . LEU A 1 99 ? 10 9.312 9.281 1 87.62 99 LEU A O 1
ATOM 770 N N . LEU A 1 100 ? 10.328 11.516 8.977 1 88.5 100 LEU A N 1
ATOM 771 C CA . LEU A 1 100 ? 11.25 11.336 7.863 1 88.5 100 LEU A CA 1
ATOM 772 C C . LEU A 1 100 ? 12.609 10.844 8.352 1 88.5 100 LEU A C 1
ATOM 774 O O . LEU A 1 100 ? 13.383 10.266 7.582 1 88.5 100 LEU A O 1
ATOM 778 N N . LYS A 1 101 ? 12.836 11.109 9.555 1 84.38 101 LYS A N 1
ATOM 779 C CA . LYS A 1 101 ? 14.117 10.672 10.102 1 84.38 101 LYS A CA 1
ATOM 780 C C . LYS A 1 101 ? 14.289 9.164 9.961 1 84.38 101 LYS A C 1
ATOM 782 O O . LYS A 1 101 ? 15.398 8.68 9.719 1 84.38 101 LYS A O 1
ATOM 787 N N . ASP A 1 102 ? 13.289 8.484 9.984 1 69.62 102 ASP A N 1
ATOM 788 C CA . ASP A 1 102 ? 13.32 7.023 9.984 1 69.62 102 ASP A CA 1
ATOM 789 C C . ASP A 1 102 ? 13.117 6.473 8.578 1 69.62 102 ASP A C 1
ATOM 791 O O . ASP A 1 102 ? 13.039 5.254 8.391 1 69.62 102 ASP A O 1
ATOM 795 N N . MET A 1 103 ? 12.992 7.398 7.535 1 73.56 103 MET A N 1
ATOM 796 C CA . MET A 1 103 ? 12.617 6.941 6.199 1 73.56 103 MET A CA 1
ATOM 797 C C . MET A 1 103 ? 13.742 7.191 5.203 1 73.56 103 MET A C 1
ATOM 799 O O . MET A 1 103 ? 13.562 7.93 4.23 1 73.56 103 MET A O 1
ATOM 803 N N . SER A 1 104 ? 14.891 6.621 5.379 1 69.75 104 SER A N 1
ATOM 804 C CA . SER A 1 104 ? 16.078 6.898 4.574 1 69.75 104 SER A CA 1
ATOM 805 C C . SER A 1 104 ? 15.805 6.656 3.092 1 69.75 104 SER A C 1
ATOM 807 O O . SER A 1 104 ? 16.141 7.488 2.25 1 69.75 104 SER A O 1
ATOM 809 N N . GLY A 1 105 ? 15.18 5.68 2.682 1 66.75 105 GLY A N 1
ATOM 810 C CA . GLY A 1 105 ? 15.078 5.348 1.271 1 66.75 105 GLY A CA 1
ATOM 811 C C . GLY A 1 105 ? 13.914 6.031 0.581 1 66.75 105 GLY A C 1
ATOM 812 O O . GLY A 1 105 ? 13.82 6.016 -0.648 1 66.75 105 GLY A O 1
ATOM 813 N N . CYS A 1 106 ? 13.047 6.719 1.253 1 76.31 106 CYS A N 1
ATOM 814 C CA . CYS A 1 106 ? 11.852 7.258 0.612 1 76.31 106 CYS A CA 1
ATOM 815 C C . CYS A 1 106 ? 11.492 8.625 1.189 1 76.31 106 CYS A C 1
ATOM 817 O O . CYS A 1 106 ? 10.328 9.016 1.189 1 76.31 106 CYS A O 1
ATOM 819 N N . LYS A 1 107 ? 12.477 9.305 1.694 1 82.44 107 LYS A N 1
ATOM 820 C CA . LYS A 1 107 ? 12.281 10.578 2.377 1 82.44 107 LYS A CA 1
ATOM 821 C C . LYS A 1 107 ? 11.648 11.609 1.448 1 82.44 107 LYS A C 1
ATOM 823 O O . LYS A 1 107 ? 10.688 12.281 1.824 1 82.44 107 LYS A O 1
ATOM 828 N N . LYS A 1 108 ? 12.25 11.633 0.295 1 83.44 108 LYS A N 1
ATOM 829 C CA . LYS A 1 108 ? 11.789 12.664 -0.639 1 83.44 108 LYS A CA 1
ATOM 830 C C . LYS A 1 108 ? 10.336 12.422 -1.044 1 83.44 108 LYS A C 1
ATOM 832 O O . LYS A 1 108 ? 9.516 13.344 -1.003 1 83.44 108 LYS A O 1
ATOM 837 N N . LEU A 1 109 ? 10.031 11.234 -1.415 1 82.94 109 LEU A N 1
ATOM 838 C CA . LEU A 1 109 ? 8.672 10.883 -1.822 1 82.94 109 LEU A CA 1
ATOM 839 C C . LEU A 1 109 ? 7.688 11.117 -0.682 1 82.94 109 LEU A C 1
ATOM 841 O O . LEU A 1 109 ? 6.598 11.648 -0.897 1 82.94 109 LEU A O 1
ATOM 845 N N . THR A 1 110 ? 8.086 10.758 0.46 1 87.62 110 THR A N 1
ATOM 846 C CA . THR A 1 110 ? 7.223 10.883 1.626 1 87.62 110 THR A CA 1
ATOM 847 C C . THR A 1 110 ? 6.965 12.352 1.951 1 87.62 110 THR A C 1
ATOM 849 O O . THR A 1 110 ? 5.836 12.742 2.262 1 87.62 110 THR A O 1
ATOM 852 N N . ARG A 1 111 ? 8.008 13.133 1.832 1 90.75 111 ARG A N 1
ATOM 853 C CA . ARG A 1 111 ? 7.871 14.57 2.061 1 90.75 111 ARG A CA 1
ATOM 854 C C . ARG A 1 111 ? 6.875 15.188 1.088 1 90.75 111 ARG A C 1
ATOM 856 O O . ARG A 1 111 ? 6.008 15.969 1.49 1 90.75 111 ARG A O 1
ATOM 863 N N . GLU A 1 112 ? 7.027 14.859 -0.13 1 87.75 112 GLU A N 1
ATOM 864 C CA . GLU A 1 112 ? 6.129 15.375 -1.155 1 87.75 112 GLU A CA 1
ATOM 865 C C . GLU A 1 112 ? 4.695 14.914 -0.917 1 87.75 112 GLU A C 1
ATOM 867 O O . GLU A 1 112 ? 3.75 15.688 -1.094 1 87.75 112 GLU A O 1
ATOM 872 N N . PHE A 1 113 ? 4.594 13.742 -0.552 1 90.5 113 PHE A N 1
ATOM 873 C CA . PHE A 1 113 ? 3.264 13.203 -0.297 1 90.5 113 PHE A CA 1
ATOM 874 C C . PHE A 1 113 ? 2.59 13.945 0.849 1 90.5 113 PHE A C 1
ATOM 876 O O . PHE A 1 113 ? 1.438 14.367 0.73 1 90.5 113 PHE A O 1
ATOM 883 N N . ILE A 1 114 ? 3.291 14.117 1.966 1 93.38 114 ILE A N 1
ATOM 884 C CA . ILE A 1 114 ? 2.725 14.766 3.143 1 93.38 114 ILE A CA 1
ATOM 885 C C . ILE A 1 114 ? 2.381 16.219 2.816 1 93.38 114 ILE A C 1
ATOM 887 O O . ILE A 1 114 ? 1.322 16.719 3.209 1 93.38 114 ILE A O 1
ATOM 891 N N . ALA A 1 115 ? 3.264 16.844 2.105 1 93.38 115 ALA A N 1
ATOM 892 C CA . ALA A 1 115 ? 3.016 18.219 1.712 1 93.38 115 ALA A CA 1
ATOM 893 C C . ALA A 1 115 ? 1.721 18.344 0.913 1 93.38 115 ALA A C 1
ATOM 895 O O . ALA A 1 115 ? 1.062 19.375 0.937 1 93.38 115 ALA A O 1
ATOM 896 N N . GLY A 1 116 ? 1.349 17.297 0.289 1 93.5 116 GLY A N 1
ATOM 897 C CA . GLY A 1 116 ? 0.207 17.328 -0.61 1 93.5 116 GLY A CA 1
ATOM 898 C C . GLY A 1 116 ? -1.058 16.766 0.006 1 93.5 116 GLY A C 1
ATOM 899 O O . GLY A 1 116 ? -2.119 16.766 -0.622 1 93.5 116 GLY A O 1
ATOM 900 N N . ILE A 1 117 ? -1.032 16.344 1.233 1 93.94 117 ILE A N 1
ATOM 901 C CA . ILE A 1 117 ? -2.158 15.641 1.839 1 93.94 117 ILE A CA 1
ATOM 902 C C . ILE A 1 117 ? -3.355 16.578 1.945 1 93.94 117 ILE A C 1
ATOM 904 O O . ILE A 1 117 ? -4.504 16.156 1.796 1 93.94 117 ILE A O 1
ATOM 908 N N . VAL A 1 118 ? -3.127 17.906 2.092 1 94.94 118 VAL A N 1
ATOM 909 C CA . VAL A 1 118 ? -4.195 18.891 2.248 1 94.94 118 VAL A CA 1
ATOM 910 C C . VAL A 1 118 ? -4.824 19.188 0.89 1 94.94 118 VAL A C 1
ATOM 912 O O . VAL A 1 118 ? -5.895 19.797 0.816 1 94.94 118 VAL A O 1
ATOM 915 N N . GLY A 1 119 ? -4.262 18.781 -0.117 1 91.25 119 GLY A N 1
ATOM 916 C CA . GLY A 1 119 ? -4.641 19.172 -1.465 1 91.25 119 GLY A CA 1
ATOM 917 C C . GLY A 1 119 ? -5.938 18.531 -1.927 1 91.25 119 GLY A C 1
ATOM 918 O O . GLY A 1 119 ? -6.523 17.719 -1.213 1 91.25 119 GLY A O 1
ATOM 919 N N . ARG A 1 120 ? -6.293 18.812 -3.135 1 88.56 120 ARG A N 1
ATOM 920 C CA . ARG A 1 120 ? -7.566 18.438 -3.738 1 88.56 120 ARG A CA 1
ATOM 921 C C . ARG A 1 120 ? -7.691 16.922 -3.863 1 88.56 120 ARG A C 1
ATOM 923 O O . ARG A 1 120 ? -8.773 16.359 -3.664 1 88.56 120 ARG A O 1
ATOM 930 N N . GLU A 1 121 ? -6.602 16.281 -4.117 1 85.5 121 GLU A N 1
ATOM 931 C CA . GLU A 1 121 ? -6.621 14.844 -4.383 1 85.5 121 GLU A CA 1
ATOM 932 C C . GLU A 1 121 ? -6.738 14.047 -3.09 1 85.5 121 GLU A C 1
ATOM 934 O O . GLU A 1 121 ? -7.031 12.852 -3.119 1 85.5 121 GLU A O 1
ATOM 939 N N . GLU A 1 122 ? -6.504 14.719 -2.07 1 90.88 122 GLU A N 1
ATOM 940 C CA . GLU A 1 122 ? -6.543 14.047 -0.776 1 90.88 122 GLU A CA 1
ATOM 941 C C . GLU A 1 122 ? -7.621 14.641 0.126 1 90.88 122 GLU A C 1
ATOM 943 O O . GLU A 1 122 ? -8.805 14.359 -0.044 1 90.88 122 GLU A O 1
ATOM 948 N N . CYS A 1 123 ? -7.301 15.562 1.029 1 94.5 123 CYS A N 1
ATOM 949 C CA . CYS A 1 123 ? -8.234 16.031 2.049 1 94.5 123 CYS A CA 1
ATOM 950 C C . CYS A 1 123 ? -9.016 17.234 1.557 1 94.5 123 CYS A C 1
ATOM 952 O O . CYS A 1 123 ? -10.062 17.578 2.115 1 94.5 123 CYS A O 1
ATOM 954 N N . ASN A 1 124 ? -8.555 17.906 0.609 1 94.38 124 ASN A N 1
ATOM 955 C CA . ASN A 1 124 ? -9.203 19.109 0.068 1 94.38 124 ASN A CA 1
ATOM 956 C C . ASN A 1 124 ? -9.469 20.141 1.156 1 94.38 124 ASN A C 1
ATOM 958 O O . ASN A 1 124 ? -10.609 20.578 1.33 1 94.38 124 ASN A O 1
ATOM 962 N N . LEU A 1 125 ? -8.43 20.516 1.823 1 95.56 125 LEU A N 1
ATOM 963 C CA . LEU A 1 125 ? -8.516 21.5 2.898 1 95.56 125 LEU A CA 1
ATOM 964 C C . LEU A 1 125 ? -7.762 22.781 2.529 1 95.56 125 LEU A C 1
ATOM 966 O O . LEU A 1 125 ? -6.754 22.719 1.821 1 95.56 125 LEU A O 1
ATOM 970 N N . GLU A 1 126 ? -8.289 23.844 3.096 1 93.62 126 GLU A N 1
ATOM 971 C CA . GLU A 1 126 ? -7.645 25.141 2.875 1 93.62 126 GLU A CA 1
ATOM 972 C C . GLU A 1 126 ? -6.453 25.328 3.812 1 93.62 126 GLU A C 1
ATOM 974 O O . GLU A 1 126 ? -6.453 24.828 4.938 1 93.62 126 GLU A O 1
ATOM 979 N N . THR A 1 127 ? -5.434 25.969 3.295 1 92.19 127 THR A N 1
ATOM 980 C CA . THR A 1 127 ? -4.277 26.375 4.09 1 92.19 127 THR A CA 1
ATOM 981 C C . THR A 1 127 ? -4.062 27.875 4.016 1 92.19 127 THR A C 1
ATOM 983 O O . THR A 1 127 ? -4.875 28.594 3.434 1 92.19 127 THR A O 1
ATOM 986 N N . VAL A 1 128 ? -3.021 28.359 4.719 1 88.56 128 VAL A N 1
ATOM 987 C CA . VAL A 1 128 ? -2.67 29.781 4.68 1 88.56 128 VAL A CA 1
ATOM 988 C C . VAL A 1 128 ? -2.367 30.203 3.242 1 88.56 128 VAL A C 1
ATOM 990 O O . VAL A 1 128 ? -2.424 31.391 2.91 1 88.56 128 VAL A O 1
ATOM 993 N N . PHE A 1 129 ? -2.133 29.312 2.406 1 87.62 129 PHE A N 1
ATOM 994 C CA . PHE A 1 129 ? -1.763 29.594 1.024 1 87.62 129 PHE A CA 1
ATOM 995 C C . PHE A 1 129 ? -2.982 29.531 0.113 1 87.62 129 PHE A C 1
ATOM 997 O O . PHE A 1 129 ? -2.885 29.797 -1.085 1 87.62 129 PHE A O 1
ATOM 1004 N N . GLY A 1 130 ? -4.109 29.266 0.654 1 85.5 130 GLY A N 1
ATOM 1005 C CA . GLY A 1 130 ? -5.332 29.188 -0.132 1 85.5 130 GLY A CA 1
ATOM 1006 C C . GLY A 1 130 ? -5.77 27.75 -0.39 1 85.5 130 GLY A C 1
ATOM 1007 O O . GLY A 1 130 ? -5.07 26.812 -0.027 1 85.5 130 GLY A O 1
ATOM 1008 N N . ARG A 1 131 ? -6.879 27.672 -1.003 1 79.12 131 ARG A N 1
ATOM 1009 C CA . ARG A 1 131 ? -7.453 26.359 -1.291 1 79.12 131 ARG A CA 1
ATOM 1010 C C . ARG A 1 131 ? -6.695 25.672 -2.418 1 79.12 131 ARG A C 1
ATOM 1012 O O . ARG A 1 131 ? -6.254 26.312 -3.367 1 79.12 131 ARG A O 1
ATOM 1019 N N . TYR A 1 132 ? -6.492 24.469 -2.393 1 72.88 132 TYR A N 1
ATOM 1020 C CA . TYR A 1 132 ? -5.922 23.578 -3.393 1 72.88 132 TYR A CA 1
ATOM 1021 C C . TYR A 1 132 ? -4.41 23.75 -3.482 1 72.88 132 TYR A C 1
ATOM 1023 O O . TYR A 1 132 ? -3.783 23.297 -4.441 1 72.88 132 TYR A O 1
ATOM 1031 N N . HIS A 1 133 ? -3.896 24.406 -2.459 1 80.69 133 HIS A N 1
ATOM 1032 C CA . HIS A 1 133 ? -2.449 24.578 -2.465 1 80.69 133 HIS A CA 1
ATOM 1033 C C . HIS A 1 133 ? -1.771 23.578 -1.528 1 80.69 133 HIS A C 1
ATOM 1035 O O . HIS A 1 133 ? -2.266 23.328 -0.428 1 80.69 133 HIS A O 1
ATOM 1041 N N . TYR A 1 134 ? -0.771 23.078 -2.119 1 87.38 134 TYR A N 1
ATOM 1042 C CA . TYR A 1 134 ? 0.066 22.203 -1.3 1 87.38 134 TYR A CA 1
ATOM 1043 C C . TYR A 1 134 ? 0.928 23.016 -0.343 1 87.38 134 TYR A C 1
ATOM 1045 O O . TYR A 1 134 ? 1.141 24.219 -0.555 1 87.38 134 TYR A O 1
ATOM 1053 N N . CYS A 1 135 ? 1.219 22.328 0.692 1 92.44 135 CYS A N 1
ATOM 1054 C CA . CYS A 1 135 ? 2.197 22.953 1.584 1 92.44 135 CYS A CA 1
ATOM 1055 C C . CYS A 1 135 ? 3.594 22.906 0.972 1 92.44 135 CYS A C 1
ATOM 1057 O O . CYS A 1 135 ? 3.926 21.969 0.239 1 92.44 135 CYS A O 1
ATOM 1059 N N . PRO A 1 136 ? 4.438 23.984 1.207 1 87.56 136 PRO A N 1
ATOM 1060 C CA . PRO A 1 136 ? 5.836 23.891 0.779 1 87.56 136 PRO A CA 1
ATOM 1061 C C . PRO A 1 136 ? 6.578 22.734 1.467 1 87.56 136 PRO A C 1
ATOM 1063 O O . PRO A 1 136 ? 6.32 22.453 2.637 1 87.56 136 PRO A O 1
ATOM 1066 N N . THR A 1 137 ? 7.379 22 0.694 1 86.75 137 THR A N 1
ATOM 1067 C CA . THR A 1 137 ? 8.133 20.891 1.269 1 86.75 137 THR A CA 1
ATOM 1068 C C . THR A 1 137 ? 9.203 21.406 2.23 1 86.75 137 THR A C 1
ATOM 1070 O O . THR A 1 137 ? 9.633 20.688 3.127 1 86.75 137 THR A O 1
ATOM 1073 N N . GLN A 1 138 ? 9.789 22.484 1.929 1 76.88 138 GLN A N 1
ATOM 1074 C CA . GLN A 1 138 ? 10.734 23.156 2.814 1 76.88 138 GLN A CA 1
ATOM 1075 C C . GLN A 1 138 ? 10.383 24.641 2.979 1 76.88 138 GLN A C 1
ATOM 1077 O O . GLN A 1 138 ? 9.852 25.266 2.059 1 76.88 138 GLN A O 1
ATOM 1082 N N . TYR A 1 139 ? 10.141 25.016 4.234 1 61.22 139 TYR A N 1
ATOM 1083 C CA . TYR A 1 139 ? 9.953 26.469 4.371 1 61.22 139 TYR A CA 1
ATOM 1084 C C . TYR A 1 139 ? 11.227 27.219 4 1 61.22 139 TYR A C 1
ATOM 1086 O O . TYR A 1 139 ? 12.336 26.734 4.258 1 61.22 139 TYR A O 1
ATOM 1094 N N . PRO A 1 140 ? 11.078 28.109 2.938 1 50.25 140 PRO A N 1
ATOM 1095 C CA . PRO A 1 140 ? 12.266 28.938 2.699 1 50.25 140 PRO A CA 1
ATOM 1096 C C . PRO A 1 140 ? 12.883 29.469 3.99 1 50.25 140 PRO A C 1
ATOM 1098 O O . PRO A 1 140 ? 12.18 29.656 4.984 1 50.25 140 PRO A O 1
ATOM 1101 N N . GLU A 1 141 ? 14.125 29.078 4.359 1 46.06 141 GLU A N 1
ATOM 1102 C CA . GLU A 1 141 ? 14.852 29.75 5.434 1 46.06 141 GLU A CA 1
ATOM 1103 C C . GLU A 1 141 ? 14.398 31.188 5.594 1 46.06 141 GLU A C 1
ATOM 1105 O O . GLU A 1 141 ? 14.523 31.984 4.66 1 46.06 141 GLU A O 1
ATOM 1110 N N . VAL A 1 142 ? 13.359 31.516 6.043 1 40.19 142 VAL A N 1
ATOM 1111 C CA . VAL A 1 142 ? 13.18 32.938 6.324 1 40.19 142 VAL A CA 1
ATOM 1112 C C . VAL A 1 142 ? 14.352 33.438 7.16 1 40.19 142 VAL A C 1
ATOM 1114 O O . VAL A 1 142 ? 14.602 32.938 8.258 1 40.19 142 VAL A O 1
ATOM 1117 N N . VAL A 1 143 ? 15.508 33.844 6.574 1 38.78 143 VAL A N 1
ATOM 1118 C CA . VAL A 1 143 ? 16.531 34.625 7.234 1 38.78 143 VAL A CA 1
ATOM 1119 C C . VAL A 1 143 ? 15.867 35.656 8.156 1 38.78 143 VAL A C 1
ATOM 1121 O O . VAL A 1 143 ? 15.164 36.562 7.684 1 38.78 143 VAL A O 1
ATOM 1124 N N . VAL A 1 144 ? 15.688 35.312 9.414 1 34.03 144 VAL A N 1
ATOM 1125 C CA . VAL A 1 144 ? 15.516 36.375 10.391 1 34.03 144 VAL A CA 1
ATOM 1126 C C . VAL A 1 144 ? 16.844 37.094 10.625 1 34.03 144 VAL A C 1
ATOM 1128 O O . VAL A 1 144 ? 17.891 36.438 10.719 1 34.03 144 VAL A O 1
ATOM 1131 N N . MET B 1 1 ? 1.565 79.938 4.285 1 26.53 1 MET B N 1
ATOM 1132 C CA . MET B 1 1 ? 1.904 79.062 5.387 1 26.53 1 MET B CA 1
ATOM 1133 C C . MET B 1 1 ? 1.263 77.688 5.191 1 26.53 1 MET B C 1
ATOM 1135 O O . MET B 1 1 ? 1.915 76.625 5.379 1 26.53 1 MET B O 1
ATOM 1139 N N . ALA B 1 2 ? -0.142 77.375 5.367 1 41.12 2 ALA B N 1
ATOM 1140 C CA . ALA B 1 2 ? -0.578 76.188 6.082 1 41.12 2 ALA B CA 1
ATOM 1141 C C . ALA B 1 2 ? -0.733 75 5.129 1 41.12 2 ALA B C 1
ATOM 1143 O O . ALA B 1 2 ? -0.83 73.875 5.566 1 41.12 2 ALA B O 1
ATOM 1144 N N . PHE B 1 3 ? -1.014 75.25 3.926 1 45.81 3 PHE B N 1
ATOM 1145 C CA . PHE B 1 3 ? -1.614 74.188 3.137 1 45.81 3 PHE B CA 1
ATOM 1146 C C . PHE B 1 3 ? -0.549 73.188 2.648 1 45.81 3 PHE B C 1
ATOM 1148 O O . PHE B 1 3 ? -0.866 72.188 2.004 1 45.81 3 PHE B O 1
ATOM 1155 N N . LYS B 1 4 ? 0.759 73.625 2.676 1 50.28 4 LYS B N 1
ATOM 1156 C CA . LYS B 1 4 ? 1.794 72.812 2.066 1 50.28 4 LYS B CA 1
ATOM 1157 C C . LYS B 1 4 ? 2.045 71.5 2.891 1 50.28 4 LYS B C 1
ATOM 1159 O O . LYS B 1 4 ? 2.697 70.625 2.422 1 50.28 4 LYS B O 1
ATOM 1164 N N . HIS B 1 5 ? 1.846 71.625 4.285 1 46.06 5 HIS B N 1
ATOM 1165 C CA . HIS B 1 5 ? 2.48 70.562 5.07 1 46.06 5 HIS B CA 1
ATOM 1166 C C . HIS B 1 5 ? 1.659 69.312 5.039 1 46.06 5 HIS B C 1
ATOM 1168 O O . HIS B 1 5 ? 2.053 68.312 5.633 1 46.06 5 HIS B O 1
ATOM 1174 N N . GLN B 1 6 ? 0.415 69.438 4.586 1 49.97 6 GLN B N 1
ATOM 1175 C CA . GLN B 1 6 ? -0.387 68.312 4.93 1 49.97 6 GLN B CA 1
ATOM 1176 C C . GLN B 1 6 ? -0.094 67.125 3.984 1 49.97 6 GLN B C 1
ATOM 1178 O O . GLN B 1 6 ? -0.672 66.062 4.125 1 49.97 6 GLN B O 1
ATOM 1183 N N . LEU B 1 7 ? 0.643 67.375 2.879 1 47.5 7 LEU B N 1
ATOM 1184 C CA . LEU B 1 7 ? 0.656 66.312 1.938 1 47.5 7 LEU B CA 1
ATOM 1185 C C . LEU B 1 7 ? 1.678 65.25 2.355 1 47.5 7 LEU B C 1
ATOM 1187 O O . LEU B 1 7 ? 1.713 64.125 1.793 1 47.5 7 LEU B O 1
ATOM 1191 N N . ILE B 1 8 ? 2.689 65.688 3.1 1 48.16 8 ILE B N 1
ATOM 1192 C CA . ILE B 1 8 ? 3.77 64.688 3.287 1 48.16 8 ILE B CA 1
ATOM 1193 C C . ILE B 1 8 ? 3.326 63.625 4.262 1 48.16 8 ILE B C 1
ATOM 1195 O O . ILE B 1 8 ? 4.035 62.625 4.465 1 48.16 8 ILE B O 1
ATOM 1199 N N . LEU B 1 9 ? 2.273 63.969 5.039 1 46.53 9 LEU B N 1
ATOM 1200 C CA . LEU B 1 9 ? 2.066 63.031 6.125 1 46.53 9 LEU B CA 1
ATOM 1201 C C . LEU B 1 9 ? 1.518 61.719 5.59 1 46.53 9 LEU B C 1
ATOM 1203 O O . LEU B 1 9 ? 1.418 60.719 6.332 1 46.53 9 LEU B O 1
ATOM 1207 N N . SER B 1 10 ? 0.939 61.812 4.355 1 47.47 10 SER B N 1
ATOM 1208 C CA . SER B 1 10 ? 0.115 60.625 4.051 1 47.47 10 SER B CA 1
ATOM 1209 C C . SER B 1 10 ? 0.972 59.438 3.646 1 47.47 10 SER B C 1
ATOM 1211 O O . SER B 1 10 ? 0.53 58.281 3.738 1 47.47 10 SER B O 1
ATOM 1213 N N . THR B 1 11 ? 2.115 59.75 3.033 1 53.06 11 THR B N 1
ATOM 1214 C CA . THR B 1 11 ? 2.785 58.594 2.461 1 53.06 11 THR B CA 1
ATOM 1215 C C . THR B 1 11 ? 3.457 57.75 3.553 1 53.06 11 THR B C 1
ATOM 1217 O O . THR B 1 11 ? 3.756 56.594 3.352 1 53.06 11 THR B O 1
ATOM 1220 N N . ALA B 1 12 ? 3.846 58.438 4.688 1 48.62 12 ALA B N 1
ATOM 1221 C CA . ALA B 1 12 ? 4.645 57.656 5.648 1 48.62 12 ALA B CA 1
ATOM 1222 C C . ALA B 1 12 ? 3.818 56.562 6.297 1 48.62 12 ALA B C 1
ATOM 1224 O O . ALA B 1 12 ? 4.363 55.562 6.75 1 48.62 12 ALA B O 1
ATOM 1225 N N . ILE B 1 13 ? 2.469 56.875 6.445 1 51.59 13 ILE B N 1
ATOM 1226 C CA . ILE B 1 13 ? 1.711 55.875 7.199 1 51.59 13 ILE B CA 1
ATOM 1227 C C . ILE B 1 13 ? 1.583 54.594 6.383 1 51.59 13 ILE B C 1
ATOM 1229 O O . ILE B 1 13 ? 1.538 53.5 6.941 1 51.59 13 ILE B O 1
ATOM 1233 N N . LEU B 1 14 ? 1.671 54.719 5 1 48.44 14 LEU B N 1
ATOM 1234 C CA . LEU B 1 14 ? 1.386 53.5 4.262 1 48.44 14 LEU B CA 1
ATOM 1235 C C . LEU B 1 14 ? 2.525 52.5 4.414 1 48.44 14 LEU B C 1
ATOM 1237 O O . LEU B 1 14 ? 2.289 51.281 4.48 1 48.44 14 LEU B O 1
ATOM 1241 N N . LEU B 1 15 ? 3.766 53.031 4.5 1 46.28 15 LEU B N 1
ATOM 1242 C CA . LEU B 1 15 ? 4.867 52.094 4.508 1 46.28 15 LEU B CA 1
ATOM 1243 C C . LEU B 1 15 ? 4.945 51.344 5.848 1 46.28 15 LEU B C 1
ATOM 1245 O O . LEU B 1 15 ? 5.434 50.219 5.922 1 46.28 15 LEU B O 1
ATOM 1249 N N . ALA B 1 16 ? 4.602 52.031 6.922 1 46.91 16 ALA B N 1
ATOM 1250 C CA . ALA B 1 16 ? 4.82 51.406 8.227 1 46.91 16 ALA B CA 1
ATOM 1251 C C . ALA B 1 16 ? 3.869 50.25 8.438 1 46.91 16 ALA B C 1
ATOM 1253 O O . ALA B 1 16 ? 4.156 49.344 9.227 1 46.91 16 ALA B O 1
ATOM 1254 N N . VAL B 1 17 ? 2.656 50.375 7.844 1 48.72 17 VAL B N 1
ATOM 1255 C CA . VAL B 1 17 ? 1.709 49.312 8.172 1 48.72 17 VAL B CA 1
ATOM 1256 C C . VAL B 1 17 ? 2.17 48 7.555 1 48.72 17 VAL B C 1
ATOM 1258 O O . VAL B 1 17 ? 1.825 46.906 8.047 1 48.72 17 VAL B O 1
ATOM 1261 N N . LEU B 1 18 ? 2.904 48.094 6.395 1 43.81 18 LEU B N 1
ATOM 1262 C CA . LEU B 1 18 ? 3.207 46.781 5.801 1 43.81 18 LEU B CA 1
ATOM 1263 C C . LEU B 1 18 ? 4.215 46.031 6.652 1 43.81 18 LEU B C 1
A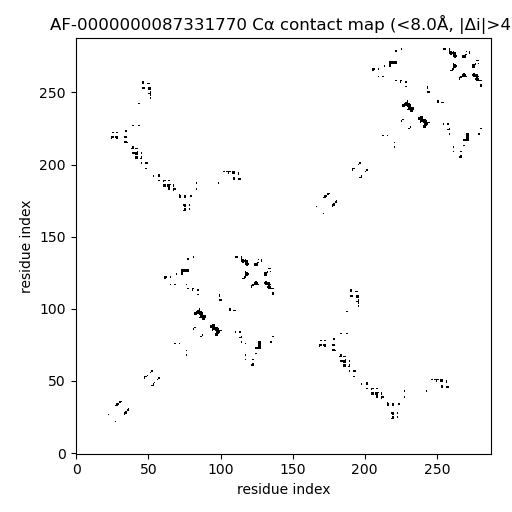TOM 1265 O O . LEU B 1 18 ? 4.453 44.844 6.422 1 43.81 18 LEU B O 1
ATOM 1269 N N . ALA B 1 19 ? 5.098 46.719 7.309 1 43.47 19 ALA B N 1
ATOM 1270 C CA . ALA B 1 19 ? 6.172 45.969 7.973 1 43.47 19 ALA B CA 1
ATOM 1271 C C . ALA B 1 19 ? 5.625 45.094 9.078 1 43.47 19 ALA B C 1
ATOM 1273 O O . ALA B 1 19 ? 6.324 44.188 9.57 1 43.47 19 ALA B O 1
ATOM 1274 N N . ALA B 1 20 ? 4.684 45.625 9.875 1 44.84 20 ALA B N 1
ATOM 1275 C CA . ALA B 1 20 ? 4.539 44.906 11.133 1 44.84 20 ALA B CA 1
ATOM 1276 C C . ALA B 1 20 ? 4.145 43.469 10.883 1 44.84 20 ALA B C 1
ATOM 1278 O O . ALA B 1 20 ? 4.359 42.594 11.734 1 44.84 20 ALA B O 1
ATOM 1279 N N . ALA B 1 21 ? 2.99 43.344 10.078 1 44.78 21 ALA B N 1
ATOM 1280 C CA . ALA B 1 21 ? 2.131 42.188 10.312 1 44.78 21 ALA B CA 1
ATOM 1281 C C . ALA B 1 21 ? 2.836 40.906 9.914 1 44.78 21 ALA B C 1
ATOM 1283 O O . ALA B 1 21 ? 2.191 39.844 9.75 1 44.78 21 ALA B O 1
ATOM 1284 N N . SER B 1 22 ? 3.965 40.969 9.266 1 45 22 SER B N 1
ATOM 1285 C CA . SER B 1 22 ? 4.328 39.625 8.82 1 45 22 SER B CA 1
ATOM 1286 C C . SER B 1 22 ? 4.457 38.656 10 1 45 22 SER B C 1
ATOM 1288 O O . SER B 1 22 ? 5.551 38.469 10.547 1 45 22 SER B O 1
ATOM 1290 N N . ALA B 1 23 ? 3.898 38.906 11.141 1 50.5 23 ALA B N 1
ATOM 1291 C CA . ALA B 1 23 ? 4.023 37.844 12.141 1 50.5 23 ALA B CA 1
ATOM 1292 C C . ALA B 1 23 ? 3.975 36.469 11.484 1 50.5 23 ALA B C 1
ATOM 1294 O O . ALA B 1 23 ? 3.09 36.188 10.664 1 50.5 23 ALA B O 1
ATOM 1295 N N . SER B 1 24 ? 5.176 35.781 11.344 1 66.19 24 SER B N 1
ATOM 1296 C CA . SER B 1 24 ? 5.344 34.469 10.688 1 66.19 24 SER B CA 1
ATOM 1297 C C . SER B 1 24 ? 4.25 33.5 11.109 1 66.19 24 SER B C 1
ATOM 1299 O O . SER B 1 24 ? 3.898 33.438 12.289 1 66.19 24 SER B O 1
ATOM 1301 N N . PHE B 1 25 ? 3.162 33.406 10.336 1 66.88 25 PHE B N 1
ATOM 1302 C CA . PHE B 1 25 ? 2.064 32.469 10.625 1 66.88 25 PHE B CA 1
ATOM 1303 C C . PHE B 1 25 ? 2.543 31.312 11.484 1 66.88 25 PHE B C 1
ATOM 1305 O O . PHE B 1 25 ? 1.805 30.828 12.344 1 66.88 25 PHE B O 1
ATOM 1312 N N . ARG B 1 26 ? 3.742 31.156 11.531 1 71.75 26 ARG B N 1
ATOM 1313 C CA . ARG B 1 26 ? 4.297 30.031 12.289 1 71.75 26 ARG B CA 1
ATOM 1314 C C . ARG B 1 26 ? 4.258 30.328 13.789 1 71.75 26 ARG B C 1
ATOM 1316 O O . ARG B 1 26 ? 4.035 29.422 14.594 1 71.75 26 ARG B O 1
ATOM 1323 N N . ASP B 1 27 ? 4.477 31.594 14.078 1 73.06 27 ASP B N 1
ATOM 1324 C CA . ASP B 1 27 ? 4.527 31.953 15.492 1 73.06 27 ASP B CA 1
ATOM 1325 C C . ASP B 1 27 ? 3.146 31.844 16.125 1 73.06 27 ASP B C 1
ATOM 1327 O O . ASP B 1 27 ? 3.031 31.766 17.359 1 73.06 27 ASP B O 1
ATOM 1331 N N . ARG B 1 28 ? 2.213 31.781 15.266 1 84.62 28 ARG B N 1
ATOM 1332 C CA . ARG B 1 28 ? 0.846 31.719 15.773 1 84.62 28 ARG B CA 1
ATOM 1333 C C . ARG B 1 28 ? 0.407 30.266 15.977 1 84.62 28 ARG B C 1
ATOM 1335 O O . ARG B 1 28 ? -0.605 30 16.625 1 84.62 28 ARG B O 1
ATOM 1342 N N . CYS B 1 29 ? 1.203 29.406 15.508 1 87.81 29 CYS B N 1
ATOM 1343 C CA . CYS B 1 29 ? 0.858 27.984 15.609 1 87.81 29 CYS B CA 1
ATOM 1344 C C . CYS B 1 29 ? 1.62 27.312 16.75 1 87.81 29 CYS B C 1
ATOM 1346 O O . CYS B 1 29 ? 2.68 26.734 16.531 1 87.81 29 CYS B O 1
ATOM 1348 N N . VAL B 1 30 ? 1.058 27.422 17.922 1 81.75 30 VAL B N 1
ATOM 1349 C CA . VAL B 1 30 ? 1.717 26.953 19.141 1 81.75 30 VAL B CA 1
ATOM 1350 C C . VAL B 1 30 ? 1.273 25.531 19.453 1 81.75 30 VAL B C 1
ATOM 1352 O O . VAL B 1 30 ? 0.076 25.25 19.562 1 81.75 30 VAL B O 1
ATOM 1355 N N . PRO B 1 31 ? 2.326 24.609 19.531 1 75.81 31 PRO B N 1
ATOM 1356 C CA . PRO B 1 31 ? 1.95 23.266 19.938 1 75.81 31 PRO B CA 1
ATOM 1357 C C . PRO B 1 31 ? 1.187 23.234 21.25 1 75.81 31 PRO B C 1
ATOM 1359 O O . PRO B 1 31 ? 1.553 23.938 22.203 1 75.81 31 PRO B O 1
ATOM 1362 N N . GLY B 1 32 ? 0.169 22.328 21.375 1 75.56 32 GLY B N 1
ATOM 1363 C CA . GLY B 1 32 ? -0.647 22.234 22.578 1 75.56 32 GLY B CA 1
ATOM 1364 C C . GLY B 1 32 ? -1.758 23.266 22.625 1 75.56 32 GLY B C 1
ATOM 1365 O O . GLY B 1 32 ? -2.641 23.203 23.484 1 75.56 32 GLY B O 1
ATOM 1366 N N . ARG B 1 33 ? -1.694 24.203 21.781 1 84.31 33 ARG B N 1
ATOM 1367 C CA . ARG B 1 33 ? -2.754 25.203 21.656 1 84.31 33 ARG B CA 1
ATOM 1368 C C . ARG B 1 33 ? -3.453 25.109 20.312 1 84.31 33 ARG B C 1
ATOM 1370 O O . ARG B 1 33 ? -4.387 24.328 20.141 1 84.31 33 ARG B O 1
ATOM 1377 N N . GLU B 1 34 ? -2.822 25.781 19.281 1 83.19 34 GLU B N 1
ATOM 1378 C CA . GLU B 1 34 ? -3.412 25.734 17.938 1 83.19 34 GLU B CA 1
ATOM 1379 C C . GLU B 1 34 ? -3.166 24.375 17.281 1 83.19 34 GLU B C 1
ATOM 1381 O O . GLU B 1 34 ? -3.977 23.922 16.469 1 83.19 34 GLU B O 1
ATOM 1386 N N . ILE B 1 35 ? -2.066 23.828 17.656 1 80.75 35 ILE B N 1
ATOM 1387 C CA . ILE B 1 35 ? -1.689 22.531 17.094 1 80.75 35 ILE B CA 1
ATOM 1388 C C . ILE B 1 35 ? -1.855 21.453 18.156 1 80.75 35 ILE B C 1
ATOM 1390 O O . ILE B 1 35 ? -1.203 21.484 19.203 1 80.75 35 ILE B O 1
ATOM 1394 N N . PRO B 1 36 ? -2.701 20.578 17.859 1 72.81 36 PRO B N 1
ATOM 1395 C CA . PRO B 1 36 ? -2.805 19.484 18.828 1 72.81 36 PRO B CA 1
ATOM 1396 C C . PRO B 1 36 ? -1.534 18.641 18.906 1 72.81 36 PRO B C 1
ATOM 1398 O O . PRO B 1 36 ? -0.872 18.422 17.891 1 72.81 36 PRO B O 1
ATOM 1401 N N . TYR B 1 37 ? -0.857 18.312 20.203 1 59.31 37 TYR B N 1
ATOM 1402 C CA . TYR B 1 37 ? 0.381 17.578 20.406 1 59.31 37 TYR B CA 1
ATOM 1403 C C . TYR B 1 37 ? 0.349 16.234 19.672 1 59.31 37 TYR B C 1
ATOM 1405 O O . TYR B 1 37 ? 1.31 15.875 19 1 59.31 37 TYR B O 1
ATOM 1413 N N . GLU B 1 38 ? -0.414 15.328 20.109 1 59.78 38 GLU B N 1
ATOM 1414 C CA . GLU B 1 38 ? -0.453 13.938 19.641 1 59.78 38 GLU B CA 1
ATOM 1415 C C . GLU B 1 38 ? -1.315 13.805 18.391 1 59.78 38 GLU B C 1
ATOM 1417 O O . GLU B 1 38 ? -1.892 12.742 18.141 1 59.78 38 GLU B O 1
ATOM 1422 N N . SER B 1 39 ? -1.033 14.906 17.422 1 66.88 39 SER B N 1
ATOM 1423 C CA . SER B 1 39 ? -2.016 15.031 16.344 1 66.88 39 SER B CA 1
ATOM 1424 C C . SER B 1 39 ? -1.474 14.469 15.039 1 66.88 39 SER B C 1
ATOM 1426 O O . SER B 1 39 ? -0.26 14.336 14.875 1 66.88 39 SER B O 1
ATOM 1428 N N . LEU B 1 40 ? -1.979 13.695 14.266 1 89.31 40 LEU B N 1
ATOM 1429 C CA . LEU B 1 40 ? -1.916 13.273 12.867 1 89.31 40 LEU B CA 1
ATOM 1430 C C . LEU B 1 40 ? -1.363 11.852 12.758 1 89.31 40 LEU B C 1
ATOM 1432 O O . LEU B 1 40 ? -0.543 11.57 11.883 1 89.31 40 LEU B O 1
ATOM 1436 N N . ASN B 1 41 ? -1.66 11.062 13.969 1 87.38 41 ASN B N 1
ATOM 1437 C CA . ASN B 1 41 ? -1.245 9.664 13.938 1 87.38 41 ASN B CA 1
ATOM 1438 C C . ASN B 1 41 ? -1.767 8.953 12.695 1 87.38 41 ASN B C 1
ATOM 1440 O O . ASN B 1 41 ? -1.052 8.156 12.078 1 87.38 41 ASN B O 1
ATOM 1444 N N . ALA B 1 42 ? -2.998 9.281 12.422 1 89.31 42 ALA B N 1
ATOM 1445 C CA . ALA B 1 42 ? -3.58 8.68 11.219 1 89.31 42 ALA B CA 1
ATOM 1446 C C . ALA B 1 42 ? -2.857 9.148 9.961 1 89.31 42 ALA B C 1
ATOM 1448 O O . ALA B 1 42 ? -2.639 8.367 9.039 1 89.31 42 ALA B O 1
ATOM 1449 N N . CYS B 1 43 ? -2.391 10.438 9.984 1 92.25 43 CYS B N 1
ATOM 1450 C CA . CYS B 1 43 ? -1.688 10.969 8.82 1 92.25 43 CYS B CA 1
ATOM 1451 C C . CYS B 1 43 ? -0.306 10.344 8.688 1 92.25 43 CYS B C 1
ATOM 1453 O O . CYS B 1 43 ? 0.159 10.086 7.574 1 92.25 43 CYS B O 1
ATOM 1455 N N . ARG B 1 44 ? 0.294 10.148 9.836 1 89.06 44 ARG B N 1
ATOM 1456 C CA . ARG B 1 44 ? 1.588 9.477 9.859 1 89.06 44 ARG B CA 1
ATOM 1457 C C . ARG B 1 44 ? 1.498 8.102 9.211 1 89.06 44 ARG B C 1
ATOM 1459 O O . ARG B 1 44 ? 2.275 7.777 8.312 1 89.06 44 ARG B O 1
ATOM 1466 N N . GLU B 1 45 ? 0.548 7.316 9.641 1 83.62 45 GLU B N 1
ATOM 1467 C CA . GLU B 1 45 ? 0.375 5.965 9.125 1 83.62 45 GLU B CA 1
ATOM 1468 C C . GLU B 1 45 ? -0.012 5.988 7.645 1 83.62 45 GLU B C 1
ATOM 1470 O O . GLU B 1 45 ? 0.465 5.168 6.859 1 83.62 45 GLU B O 1
ATOM 1475 N N . TYR B 1 46 ? -0.845 6.922 7.316 1 87.38 46 TYR B N 1
ATOM 1476 C CA . TYR B 1 46 ? -1.297 7.062 5.938 1 87.38 46 TYR B CA 1
ATOM 1477 C C . TYR B 1 46 ? -0.128 7.359 5.004 1 87.38 46 TYR B C 1
ATOM 1479 O O . TYR B 1 46 ? 0.003 6.746 3.945 1 87.38 46 TYR B O 1
ATOM 1487 N N . ALA B 1 47 ? 0.709 8.289 5.449 1 88.12 47 ALA B N 1
ATOM 1488 C CA . ALA B 1 47 ? 1.863 8.664 4.637 1 88.12 47 ALA B CA 1
ATOM 1489 C C . ALA B 1 47 ? 2.803 7.477 4.438 1 88.12 47 ALA B C 1
ATOM 1491 O O . ALA B 1 47 ? 3.264 7.223 3.324 1 88.12 47 ALA B O 1
ATOM 1492 N N . VAL B 1 48 ? 3.074 6.816 5.52 1 81.94 48 VAL B N 1
ATOM 1493 C CA . VAL B 1 48 ? 3.967 5.664 5.445 1 81.94 48 VAL B CA 1
ATOM 1494 C C . VAL B 1 48 ? 3.398 4.629 4.477 1 81.94 48 VAL B C 1
ATOM 1496 O O . VAL B 1 48 ? 4.125 4.086 3.641 1 81.94 48 VAL B O 1
ATOM 1499 N N . ARG B 1 49 ? 2.137 4.461 4.598 1 78.56 49 ARG B N 1
ATOM 1500 C CA . ARG B 1 49 ? 1.475 3.461 3.768 1 78.56 49 ARG B CA 1
ATOM 1501 C C . ARG B 1 49 ? 1.48 3.877 2.301 1 78.56 49 ARG B C 1
ATOM 1503 O O . ARG B 1 49 ? 1.609 3.031 1.411 1 78.56 49 ARG B O 1
ATOM 1510 N N . GLN B 1 50 ? 1.35 5.148 2.062 1 78.81 50 GLN B N 1
ATOM 1511 C CA . GLN B 1 50 ? 1.206 5.648 0.701 1 78.81 50 GLN B CA 1
ATOM 1512 C C . GLN B 1 50 ? 2.564 5.805 0.026 1 78.81 50 GLN B C 1
ATOM 1514 O O . GLN B 1 50 ? 2.648 5.902 -1.2 1 78.81 50 GLN B O 1
ATOM 1519 N N . THR B 1 51 ? 3.592 5.762 0.756 1 78.56 51 THR B N 1
ATOM 1520 C CA . THR B 1 51 ? 4.883 6.07 0.155 1 78.56 51 THR B CA 1
ATOM 1521 C C . THR B 1 51 ? 5.852 4.902 0.325 1 78.56 51 THR B C 1
ATOM 1523 O O . THR B 1 51 ? 5.723 3.881 -0.352 1 78.56 51 THR B O 1
ATOM 1526 N N . CYS B 1 52 ? 6.738 5.02 1.359 1 64.38 52 CYS B N 1
ATOM 1527 C CA . CYS B 1 52 ? 7.875 4.113 1.504 1 64.38 52 CYS B CA 1
ATOM 1528 C C . CYS B 1 52 ? 7.414 2.719 1.905 1 64.38 52 CYS B C 1
ATOM 1530 O O . CYS B 1 52 ? 7.91 1.721 1.382 1 64.38 52 CYS B O 1
ATOM 1532 N N . GLY B 1 53 ? 6.773 2.674 3.041 1 58.91 53 GLY B N 1
ATOM 1533 C CA . GLY B 1 53 ? 6.379 1.369 3.551 1 58.91 53 GLY B CA 1
ATOM 1534 C C . GLY B 1 53 ? 5.766 0.474 2.49 1 58.91 53 GLY B C 1
ATOM 1535 O O . GLY B 1 53 ? 6.109 -0.705 2.391 1 58.91 53 GLY B O 1
ATOM 1536 N N . TYR B 1 54 ? 5.004 1.176 1.742 1 59.19 54 TYR B N 1
ATOM 1537 C CA . TYR B 1 54 ? 4.316 0.419 0.704 1 59.19 54 TYR B CA 1
ATOM 1538 C C . TYR B 1 54 ? 5.285 -0.014 -0.39 1 59.19 54 TYR B C 1
ATOM 1540 O O . TYR B 1 54 ? 5.316 -1.188 -0.77 1 59.19 54 TYR B O 1
ATOM 1548 N N . TYR B 1 55 ? 6.141 0.935 -0.734 1 57.62 55 TYR B N 1
ATOM 1549 C CA . TYR B 1 55 ? 6.977 0.68 -1.901 1 57.62 55 TYR B CA 1
ATOM 1550 C C . TYR B 1 55 ? 8.031 -0.375 -1.595 1 57.62 55 TYR B C 1
ATOM 1552 O O . TYR B 1 55 ? 8.188 -1.344 -2.342 1 57.62 55 TYR B O 1
ATOM 1560 N N . LEU B 1 56 ? 8.672 -0.171 -0.543 1 57.91 56 LEU B N 1
ATOM 1561 C CA . LEU B 1 56 ? 9.773 -1.074 -0.245 1 57.91 56 LEU B CA 1
ATOM 1562 C C . LEU B 1 56 ? 9.266 -2.469 0.101 1 57.91 56 LEU B C 1
ATOM 1564 O O . LEU B 1 56 ? 9.836 -3.471 -0.327 1 57.91 56 LEU B O 1
ATOM 1568 N N . SER B 1 57 ? 8.195 -2.424 0.787 1 65.38 57 SER B N 1
ATOM 1569 C CA . SER B 1 57 ? 7.645 -3.711 1.194 1 65.38 57 SER B CA 1
ATOM 1570 C C . SER B 1 57 ? 6.984 -4.426 0.021 1 65.38 57 SER B C 1
ATOM 1572 O O . SER B 1 57 ? 7.145 -5.637 -0.149 1 65.38 57 SER B O 1
ATOM 1574 N N . ALA B 1 58 ? 6.5 -3.572 -0.788 1 72.56 58 ALA B N 1
ATOM 1575 C CA . ALA B 1 58 ? 5.812 -4.176 -1.926 1 72.56 58 ALA B CA 1
ATOM 1576 C C . ALA B 1 58 ? 6.812 -4.75 -2.928 1 72.56 58 ALA B C 1
ATOM 1578 O O . ALA B 1 58 ? 6.586 -5.824 -3.492 1 72.56 58 ALA B O 1
ATOM 1579 N N . GLU B 1 59 ? 7.98 -4.051 -2.986 1 78.69 59 GLU B N 1
ATOM 1580 C CA . GLU B 1 59 ? 8.992 -4.523 -3.926 1 78.69 59 GLU B CA 1
ATOM 1581 C C . GLU B 1 59 ? 9.641 -5.816 -3.434 1 78.69 59 GLU B C 1
ATOM 1583 O O . GLU B 1 59 ? 9.898 -6.727 -4.223 1 78.69 59 GLU B O 1
ATOM 1588 N N . ARG B 1 60 ? 9.883 -5.832 -2.227 1 83.38 60 ARG B N 1
ATOM 1589 C CA . ARG B 1 60 ? 10.461 -7.043 -1.657 1 83.38 60 ARG B CA 1
ATOM 1590 C C . ARG B 1 60 ? 9.5 -8.219 -1.774 1 83.38 60 ARG B C 1
ATOM 1592 O O . ARG B 1 60 ? 9.898 -9.32 -2.152 1 83.38 60 ARG B O 1
ATOM 1599 N N . LEU B 1 61 ? 8.258 -7.973 -1.525 1 84.62 61 LEU B N 1
ATOM 1600 C CA . LEU B 1 61 ? 7.242 -9.016 -1.617 1 84.62 61 LEU B CA 1
ATOM 1601 C C . LEU B 1 61 ? 7.059 -9.469 -3.061 1 84.62 61 LEU B C 1
ATOM 1603 O O . LEU B 1 61 ? 6.906 -10.664 -3.328 1 84.62 61 LEU B O 1
ATOM 1607 N N . LYS B 1 62 ? 7.137 -8.539 -3.955 1 89.62 62 LYS B N 1
ATOM 1608 C CA . LYS B 1 62 ? 7.055 -8.867 -5.375 1 89.62 62 LYS B CA 1
ATOM 1609 C C . LYS B 1 62 ? 8.18 -9.812 -5.785 1 89.62 62 LYS B C 1
ATOM 1611 O O . LYS B 1 62 ? 7.945 -10.828 -6.445 1 89.62 62 LYS B O 1
ATOM 1616 N N . ARG B 1 63 ? 9.406 -9.484 -5.367 1 91.81 63 ARG B N 1
ATOM 1617 C CA . ARG B 1 63 ? 10.562 -10.305 -5.723 1 91.81 63 ARG B CA 1
ATOM 1618 C C . ARG B 1 63 ? 10.422 -11.719 -5.168 1 91.81 63 ARG B C 1
ATOM 1620 O O . ARG B 1 63 ? 10.695 -12.695 -5.867 1 91.81 63 ARG B O 1
ATOM 1627 N N . GLN B 1 64 ? 10.016 -11.805 -3.973 1 90.94 64 GLN B N 1
ATOM 1628 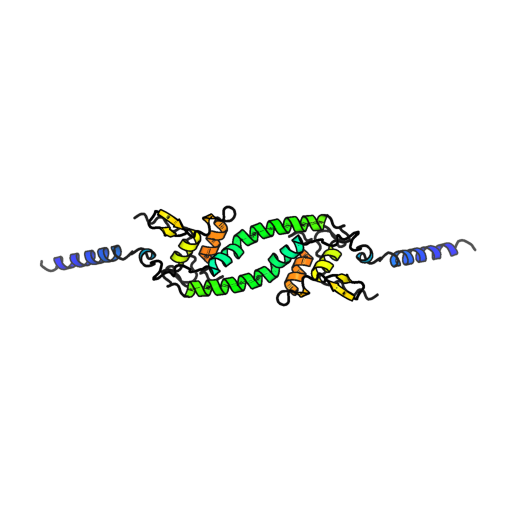C CA . GLN B 1 64 ? 9.82 -13.109 -3.352 1 90.94 64 GLN B CA 1
ATOM 1629 C C . GLN B 1 64 ? 8.703 -13.883 -4.043 1 90.94 64 GLN B C 1
ATOM 1631 O O . GLN B 1 64 ? 8.82 -15.086 -4.266 1 90.94 64 GLN B O 1
ATOM 1636 N N . CYS B 1 65 ? 7.68 -13.211 -4.363 1 94 65 CYS B N 1
ATOM 1637 C CA . CYS B 1 65 ? 6.57 -13.828 -5.086 1 94 65 CYS B CA 1
ATOM 1638 C C . CYS B 1 65 ? 7.027 -14.344 -6.445 1 94 65 CYS B C 1
ATOM 1640 O O . CYS B 1 65 ? 6.719 -15.477 -6.816 1 94 65 CYS B O 1
ATOM 1642 N N . CYS B 1 66 ? 7.793 -13.539 -7.125 1 95.25 66 CYS B N 1
ATOM 1643 C CA . CYS B 1 66 ? 8.266 -13.938 -8.445 1 95.25 66 CYS B CA 1
ATOM 1644 C C . CYS B 1 66 ? 9.234 -15.109 -8.352 1 95.25 66 CYS B C 1
ATOM 1646 O O . CYS B 1 66 ? 9.234 -15.992 -9.219 1 95.25 66 CYS B O 1
ATOM 1648 N N . ASP B 1 67 ? 10 -15.117 -7.348 1 94.12 67 ASP B N 1
ATOM 1649 C CA . ASP B 1 67 ? 10.883 -16.25 -7.102 1 94.12 67 ASP B CA 1
ATOM 1650 C C . ASP B 1 67 ? 10.078 -17.531 -6.863 1 94.12 67 ASP B C 1
ATOM 1652 O O . ASP B 1 67 ? 10.398 -18.594 -7.414 1 94.12 67 ASP B O 1
ATOM 1656 N N . GLU B 1 68 ? 9.047 -17.469 -6.125 1 93.06 68 GLU B N 1
ATOM 1657 C CA . GLU B 1 68 ? 8.164 -18.594 -5.867 1 93.06 68 GLU B CA 1
ATOM 1658 C C . GLU B 1 68 ? 7.531 -19.109 -7.156 1 93.06 68 GLU B C 1
ATOM 1660 O O . GLU B 1 68 ? 7.523 -20.312 -7.418 1 93.06 68 GLU B O 1
ATOM 1665 N N . LEU B 1 69 ? 7.059 -18.234 -7.973 1 94 69 LEU B N 1
ATOM 1666 C CA . LEU B 1 69 ? 6.383 -18.609 -9.211 1 94 69 LEU B CA 1
ATOM 1667 C C . LEU B 1 69 ? 7.367 -19.188 -10.219 1 94 69 LEU B C 1
ATOM 1669 O O . LEU B 1 69 ? 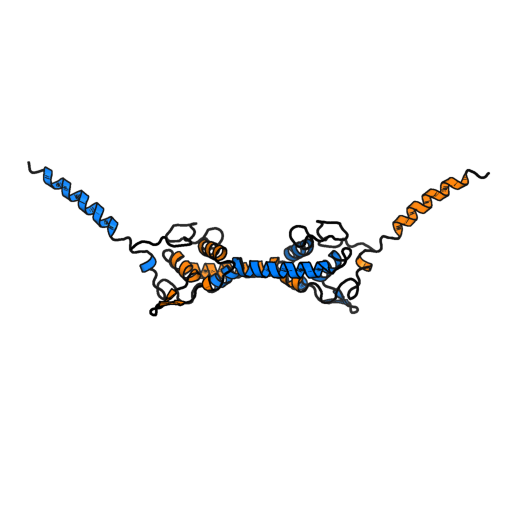7.008 -20.047 -11.023 1 94 69 LEU B O 1
ATOM 1673 N N . SER B 1 70 ? 8.641 -18.734 -10.117 1 93.69 70 SER B N 1
ATOM 1674 C CA . SER B 1 70 ? 9.656 -19.219 -11.055 1 93.69 70 SER B CA 1
ATOM 1675 C C . SER B 1 70 ? 9.984 -20.688 -10.805 1 93.69 70 SER B C 1
ATOM 1677 O O . SER B 1 70 ? 10.492 -21.375 -11.703 1 93.69 70 SER B O 1
ATOM 1679 N N . LYS B 1 71 ? 9.672 -21.141 -9.656 1 92.19 71 LYS B N 1
ATOM 1680 C CA . LYS B 1 71 ? 9.961 -22.531 -9.312 1 92.19 71 LYS B CA 1
ATOM 1681 C C . LYS B 1 71 ? 8.828 -23.453 -9.758 1 92.19 71 LYS B C 1
ATOM 1683 O O . LYS B 1 71 ? 8.969 -24.672 -9.719 1 92.19 71 LYS B O 1
ATOM 1688 N N . VAL B 1 72 ? 7.723 -22.844 -10.125 1 92.56 72 VAL B N 1
ATOM 1689 C CA . VAL B 1 72 ? 6.59 -23.594 -10.656 1 92.56 72 VAL B CA 1
ATOM 1690 C C . VAL B 1 72 ? 6.758 -23.797 -12.156 1 92.56 72 VAL B C 1
ATOM 1692 O O . VAL B 1 72 ? 7.082 -22.859 -12.883 1 92.56 72 VAL B O 1
ATOM 1695 N N . PRO B 1 73 ? 6.555 -25.062 -12.602 1 92.19 73 PRO B N 1
ATOM 1696 C CA . PRO B 1 73 ? 6.617 -25.25 -14.047 1 92.19 73 PRO B CA 1
ATOM 1697 C C . PRO B 1 73 ? 5.668 -24.328 -14.812 1 92.19 73 PRO B C 1
ATOM 1699 O O . PRO B 1 73 ? 4.559 -24.062 -14.344 1 92.19 73 PRO B O 1
ATOM 1702 N N . GLU B 1 74 ? 6.066 -23.906 -15.984 1 91.62 74 GLU B N 1
ATOM 1703 C CA . GLU B 1 74 ? 5.336 -22.953 -16.797 1 91.62 74 GLU B CA 1
ATOM 1704 C C . GLU B 1 74 ? 3.883 -23.375 -17 1 91.62 74 GLU B C 1
ATOM 1706 O O . GLU B 1 74 ? 2.969 -22.562 -16.922 1 91.62 74 GLU B O 1
ATOM 1711 N N . LEU B 1 75 ? 3.748 -24.656 -17.219 1 91.38 75 LEU B N 1
ATOM 1712 C CA . LEU B 1 75 ? 2.42 -25.156 -17.547 1 91.38 75 LEU B CA 1
ATOM 1713 C C . LEU B 1 75 ? 1.49 -25.094 -16.344 1 91.38 75 LEU B C 1
ATOM 1715 O O . LEU B 1 75 ? 0.267 -25.156 -16.5 1 91.38 75 LEU B O 1
ATOM 1719 N N . CYS B 1 76 ? 2.068 -24.922 -15.164 1 92.5 76 CYS B N 1
ATOM 1720 C CA . CYS B 1 76 ? 1.255 -25.016 -13.961 1 92.5 76 CYS B CA 1
ATOM 1721 C C . CYS B 1 76 ? 1.162 -23.656 -13.266 1 92.5 76 CYS B C 1
ATOM 1723 O O . CYS B 1 76 ? 0.496 -23.516 -12.242 1 92.5 76 CYS B O 1
ATOM 1725 N N . ARG B 1 77 ? 1.701 -22.641 -13.75 1 92.56 77 ARG B N 1
ATOM 1726 C CA . ARG B 1 77 ? 1.755 -21.344 -13.086 1 92.56 77 ARG B CA 1
ATOM 1727 C C . ARG B 1 77 ? 0.359 -20.75 -12.93 1 92.56 77 ARG B C 1
ATOM 1729 O O . ARG B 1 77 ? 0.018 -20.219 -11.867 1 92.56 77 ARG B O 1
ATOM 1736 N N . CYS B 1 78 ? -0.473 -20.938 -13.914 1 91.81 78 CYS B N 1
ATOM 1737 C CA . CYS B 1 78 ? -1.82 -20.391 -13.797 1 91.81 78 CYS B CA 1
ATOM 1738 C C . CYS B 1 78 ? -2.672 -21.234 -12.859 1 91.81 78 CYS B C 1
ATOM 1740 O O . CYS B 1 78 ? -3.533 -20.719 -12.148 1 91.81 78 CYS B O 1
ATOM 1742 N N . GLU B 1 79 ? -2.373 -22.453 -12.852 1 89.56 79 GLU B N 1
ATOM 1743 C CA . GLU B 1 79 ? -3.113 -23.328 -11.953 1 89.56 79 GLU B CA 1
ATOM 1744 C C . GLU B 1 79 ? -2.82 -23 -10.492 1 89.56 79 GLU B C 1
ATOM 1746 O O . GLU B 1 79 ? -3.734 -22.938 -9.664 1 89.56 79 GLU B O 1
ATOM 1751 N N . VAL B 1 80 ? -1.575 -22.766 -10.242 1 92.06 80 VAL B N 1
ATOM 1752 C CA . VAL B 1 80 ? -1.227 -22.484 -8.859 1 92.06 80 VAL B CA 1
ATOM 1753 C C . VAL B 1 80 ? -1.812 -21.141 -8.438 1 92.06 80 VAL B C 1
ATOM 1755 O O . VAL B 1 80 ? -2.213 -20.969 -7.281 1 92.06 80 VAL B O 1
ATOM 1758 N N . LEU B 1 81 ? -1.9 -20.141 -9.305 1 93.06 81 LEU B N 1
ATOM 1759 C CA . LEU B 1 81 ? -2.539 -18.859 -9.008 1 93.06 81 LEU B CA 1
ATOM 1760 C C . LEU B 1 81 ? -4.031 -19.047 -8.75 1 93.06 81 LEU B C 1
ATOM 1762 O O . LEU B 1 81 ? -4.602 -18.391 -7.879 1 93.06 81 LEU B O 1
ATOM 1766 N N . HIS B 1 82 ? -4.684 -19.953 -9.406 1 91.5 82 HIS B N 1
ATOM 1767 C CA . HIS B 1 82 ? -6.09 -20.25 -9.164 1 91.5 82 HIS B CA 1
ATOM 1768 C C . HIS B 1 82 ? -6.289 -20.875 -7.789 1 91.5 82 HIS B C 1
ATOM 1770 O O . HIS B 1 82 ? -7.262 -20.562 -7.098 1 91.5 82 HIS B O 1
ATOM 1776 N N . ILE B 1 83 ? -5.375 -21.688 -7.48 1 89.56 83 ILE B N 1
ATOM 1777 C CA . ILE B 1 83 ? -5.441 -22.297 -6.16 1 89.56 83 ILE B CA 1
ATOM 1778 C C . ILE B 1 83 ? -5.266 -21.234 -5.082 1 89.56 83 ILE B C 1
ATOM 1780 O O . ILE B 1 83 ? -5.945 -21.266 -4.055 1 89.56 83 ILE B O 1
ATOM 1784 N N . LEU B 1 84 ? -4.367 -20.297 -5.383 1 91.44 84 LEU B N 1
ATOM 1785 C CA . LEU B 1 84 ? -4.176 -19.188 -4.457 1 91.44 84 LEU B CA 1
ATOM 1786 C C . LEU B 1 84 ? -5.469 -18.406 -4.289 1 91.44 84 LEU B C 1
ATOM 1788 O O . LEU B 1 84 ? -5.848 -18.062 -3.166 1 91.44 84 LEU B O 1
ATOM 1792 N N . MET B 1 85 ? -6.117 -18.141 -5.344 1 90.81 85 MET B N 1
ATOM 1793 C CA . MET B 1 85 ? -7.328 -17.328 -5.328 1 90.81 85 MET B CA 1
ATOM 1794 C C . MET B 1 85 ? -8.492 -18.094 -4.7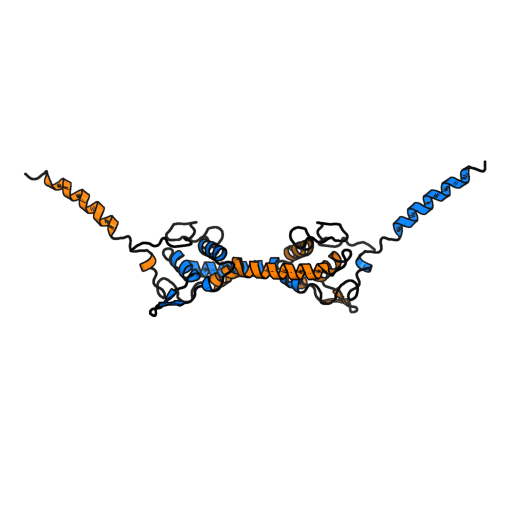07 1 90.81 85 MET B C 1
ATOM 1796 O O . MET B 1 85 ? -9.133 -17.609 -3.777 1 90.81 85 MET B O 1
ATOM 1800 N N . ASP B 1 86 ? -8.695 -19.328 -5.125 1 89.5 86 ASP B N 1
ATOM 1801 C CA . ASP B 1 86 ? -9.938 -20.016 -4.836 1 89.5 86 ASP B CA 1
ATOM 1802 C C . ASP B 1 86 ? -9.711 -21.156 -3.836 1 89.5 86 ASP B C 1
ATOM 1804 O O . ASP B 1 86 ? -10.664 -21.703 -3.285 1 89.5 86 ASP B O 1
ATOM 1808 N N . GLY B 1 87 ? -8.5 -21.469 -3.592 1 88.44 87 GLY B N 1
ATOM 1809 C CA . GLY B 1 87 ? -8.211 -22.578 -2.688 1 88.44 87 GLY B CA 1
ATOM 1810 C C . GLY B 1 87 ? -8.219 -23.922 -3.375 1 88.44 87 GLY B C 1
ATOM 1811 O O . GLY B 1 87 ? -8.297 -24 -4.602 1 88.44 87 GLY B O 1
ATOM 1812 N N . ARG B 1 88 ? -7.945 -24.938 -2.549 1 84.94 88 ARG B N 1
ATOM 1813 C CA . ARG B 1 88 ? -7.996 -26.312 -3.018 1 84.94 88 ARG B CA 1
ATOM 1814 C C . ARG B 1 88 ? -9.117 -27.094 -2.326 1 84.94 88 ARG B C 1
ATOM 1816 O O . ARG B 1 88 ? -9.414 -26.844 -1.154 1 84.94 88 ARG B O 1
ATOM 1823 N N . VAL B 1 89 ? -9.719 -27.938 -3.139 1 83.44 89 VAL B N 1
ATOM 1824 C CA . VAL B 1 89 ? -10.75 -28.797 -2.568 1 83.44 89 VAL B CA 1
ATOM 1825 C C . VAL B 1 89 ? -10.117 -30.062 -1.993 1 83.44 89 VAL B C 1
ATOM 1827 O O . VAL B 1 89 ? -9.414 -30.797 -2.699 1 83.44 89 VAL B O 1
ATOM 1830 N N . THR B 1 90 ? -10.344 -30.281 -0.685 1 82.25 90 THR B N 1
ATOM 1831 C CA . THR B 1 90 ? -9.805 -31.469 -0.028 1 82.25 90 THR B CA 1
ATOM 1832 C C . THR B 1 90 ? -10.609 -32.688 -0.402 1 82.25 90 THR B C 1
ATOM 1834 O O . THR B 1 90 ? -11.625 -32.594 -1.096 1 82.25 90 THR B O 1
ATOM 1837 N N . LYS B 1 91 ? -10.047 -33.875 -0.018 1 84.12 91 LYS B N 1
ATOM 1838 C CA . LYS B 1 91 ? -10.734 -35.125 -0.261 1 84.12 91 LYS B CA 1
ATOM 1839 C C . LYS B 1 91 ? -12.125 -35.125 0.375 1 84.12 91 LYS B C 1
ATOM 1841 O O . LYS B 1 91 ? -13.031 -35.812 -0.113 1 84.12 91 LYS B O 1
ATOM 1846 N N . GLU B 1 92 ? -12.359 -34.406 1.42 1 90.12 92 GLU B N 1
ATOM 1847 C CA . GLU B 1 92 ? -13.625 -34.281 2.141 1 90.12 92 GLU B CA 1
ATOM 1848 C C . GLU B 1 92 ? -14.547 -33.25 1.486 1 90.12 92 GLU B C 1
ATOM 1850 O O . GLU B 1 92 ? -15.656 -33.031 1.957 1 90.12 92 GLU B O 1
ATOM 1855 N N . GLY B 1 93 ? -14.07 -32.594 0.507 1 85.62 93 GLY B N 1
ATOM 1856 C CA . GLY B 1 93 ? -14.891 -31.625 -0.205 1 85.62 93 GLY B CA 1
ATOM 1857 C C . GLY B 1 93 ? -14.828 -30.234 0.392 1 85.62 93 GLY B C 1
ATOM 1858 O O . GLY B 1 93 ? -15.672 -29.391 0.098 1 85.62 93 GLY B O 1
ATOM 1859 N N . VAL B 1 94 ? -13.898 -30.031 1.243 1 87.62 94 VAL B N 1
ATOM 1860 C CA . VAL B 1 94 ? -13.766 -28.734 1.898 1 87.62 94 VAL B CA 1
ATOM 1861 C C . VAL B 1 94 ? -12.727 -27.891 1.171 1 87.62 94 VAL B C 1
ATOM 1863 O O . VAL B 1 94 ? -11.68 -28.406 0.769 1 87.62 94 VAL B O 1
ATOM 1866 N N . VAL B 1 95 ? -13.062 -26.625 0.925 1 86.31 95 VAL B N 1
ATOM 1867 C CA . VAL B 1 95 ? -12.117 -25.719 0.288 1 86.31 95 VAL B CA 1
ATOM 1868 C C . VAL B 1 95 ? -11.18 -25.125 1.34 1 86.31 95 VAL B C 1
ATOM 1870 O O . VAL B 1 95 ? -11.625 -24.609 2.361 1 86.31 95 VAL B O 1
ATOM 1873 N N . LYS B 1 96 ? -9.922 -25.234 1.098 1 84.75 96 LYS B N 1
ATOM 1874 C CA . LYS B 1 96 ? -8.93 -24.703 2.021 1 84.75 96 LYS B CA 1
ATOM 1875 C C . LYS B 1 96 ? -7.949 -23.781 1.301 1 84.75 96 LYS B C 1
ATOM 1877 O O . LYS B 1 96 ? -7.578 -24.031 0.154 1 84.75 96 LYS B O 1
ATOM 1882 N N . GLY B 1 97 ? -7.598 -22.625 1.904 1 83.38 97 GLY B N 1
ATOM 1883 C CA . GLY B 1 97 ? -6.484 -21.812 1.444 1 83.38 97 GLY B CA 1
ATOM 1884 C C . GLY B 1 97 ? -6.902 -20.719 0.478 1 83.38 97 GLY B C 1
ATOM 1885 O O . GLY B 1 97 ? -6.059 -20.141 -0.203 1 83.38 97 GLY B O 1
ATOM 1886 N N . SER B 1 98 ? -8.141 -20.516 0.303 1 88.56 98 SER B N 1
ATOM 1887 C CA . SER B 1 98 ? -8.625 -19.469 -0.587 1 88.56 98 SER B CA 1
ATOM 1888 C C . SER B 1 98 ? -8.289 -18.078 -0.045 1 88.56 98 SER B C 1
ATOM 1890 O O . SER B 1 98 ? -8.68 -17.734 1.071 1 88.56 98 SER B O 1
ATOM 1892 N N . LEU B 1 99 ? -7.629 -17.312 -0.775 1 87.88 99 LEU B N 1
ATOM 1893 C CA . LEU B 1 99 ? -7.348 -15.922 -0.414 1 87.88 99 LEU B CA 1
ATOM 1894 C C . LEU B 1 99 ? -8.594 -15.055 -0.553 1 87.88 99 LEU B C 1
ATOM 1896 O O . LEU B 1 99 ? -8.852 -14.188 0.28 1 87.88 99 LEU B O 1
ATOM 1900 N N . LEU B 1 100 ? -9.438 -15.352 -1.551 1 88.81 100 LEU B N 1
ATOM 1901 C CA . LEU B 1 100 ? -10.531 -14.461 -1.914 1 88.81 100 LEU B CA 1
ATOM 1902 C C . LEU B 1 100 ? -11.727 -14.656 -0.983 1 88.81 100 LEU B C 1
ATOM 1904 O O . LEU B 1 100 ? -12.562 -13.766 -0.853 1 88.81 100 LEU B O 1
ATOM 1908 N N . LYS B 1 101 ? -11.742 -15.781 -0.434 1 84.75 101 LYS B N 1
ATOM 1909 C CA . LYS B 1 101 ? -12.859 -16.047 0.469 1 84.75 101 LYS B CA 1
ATOM 1910 C C . LYS B 1 101 ? -12.922 -15.016 1.591 1 84.75 101 LYS B C 1
ATOM 1912 O O . LYS B 1 101 ? -14.008 -14.625 2.031 1 84.75 101 LYS B O 1
ATOM 1917 N N . ASP B 1 102 ? -11.867 -14.516 1.941 1 69.75 102 ASP B N 1
ATOM 1918 C CA . ASP B 1 102 ? -11.773 -13.609 3.08 1 69.75 102 ASP B CA 1
ATOM 1919 C C . ASP B 1 102 ? -11.781 -12.148 2.625 1 69.75 102 ASP B C 1
ATOM 1921 O O . ASP B 1 102 ? -11.609 -11.234 3.438 1 69.75 102 ASP B O 1
ATOM 1925 N N . MET B 1 103 ? -11.938 -11.906 1.265 1 73.75 103 MET B N 1
ATOM 1926 C CA . MET B 1 103 ? -11.773 -10.547 0.746 1 73.75 103 MET B CA 1
ATOM 1927 C C . MET B 1 103 ? -13.086 -10.023 0.168 1 73.75 103 MET B C 1
ATOM 1929 O O . MET B 1 103 ? -13.164 -9.719 -1.024 1 73.75 103 MET B O 1
ATOM 1933 N N . SER B 1 104 ? -14.117 -9.875 0.932 1 70.12 104 SER B N 1
ATOM 1934 C CA . SER B 1 104 ? -15.453 -9.516 0.467 1 70.12 104 SER B CA 1
ATOM 1935 C C . SER B 1 104 ? -15.438 -8.195 -0.293 1 70.12 104 SER B C 1
ATOM 1937 O O . SER B 1 104 ? -16.016 -8.086 -1.373 1 70.12 104 SER B O 1
ATOM 1939 N N . GLY B 1 105 ? -14.766 -7.223 0.065 1 67.31 105 GLY B N 1
ATOM 1940 C CA . GLY B 1 105 ? -14.891 -5.91 -0.546 1 67.31 105 GLY B CA 1
ATOM 1941 C C . GLY B 1 105 ? -13.945 -5.707 -1.716 1 67.31 105 GLY B C 1
ATOM 1942 O O . GLY B 1 105 ? -14.078 -4.742 -2.471 1 67.31 105 GLY B O 1
ATOM 1943 N N . CYS B 1 106 ? -13.031 -6.582 -1.995 1 76.94 106 CYS B N 1
ATOM 1944 C CA . CYS B 1 106 ? -12.031 -6.32 -3.029 1 76.94 106 CYS B CA 1
ATOM 1945 C C . CYS B 1 106 ? -11.703 -7.594 -3.805 1 76.94 106 CYS B C 1
ATOM 1947 O O . CYS B 1 106 ? -10.602 -7.734 -4.336 1 76.94 106 CYS B O 1
ATOM 1949 N N . LYS B 1 107 ? -12.648 -8.5 -3.832 1 82.75 107 LYS B N 1
ATOM 1950 C CA . LYS B 1 107 ? -12.461 -9.812 -4.445 1 82.75 107 LYS B CA 1
ATOM 1951 C C . LYS B 1 107 ? -12.109 -9.688 -5.926 1 82.75 107 LYS B C 1
ATOM 1953 O O . LYS B 1 107 ? -11.164 -10.312 -6.402 1 82.75 107 LYS B O 1
ATOM 1958 N N . LYS B 1 108 ? -12.922 -8.867 -6.531 1 83.62 108 LYS B N 1
ATOM 1959 C CA . LYS B 1 108 ? -12.75 -8.742 -7.973 1 83.62 108 LYS B CA 1
ATOM 1960 C C . LYS B 1 108 ? -11.383 -8.156 -8.312 1 83.62 108 LYS B C 1
ATOM 1962 O O . LYS B 1 108 ? -10.664 -8.695 -9.156 1 83.62 108 LYS B O 1
ATOM 1967 N N . LEU B 1 109 ? -11.031 -7.102 -7.684 1 83 109 LEU B N 1
ATOM 1968 C CA . LEU B 1 109 ? -9.75 -6.449 -7.922 1 83 109 LEU B CA 1
ATOM 1969 C C . LEU B 1 109 ? -8.594 -7.391 -7.594 1 83 109 LEU B C 1
ATOM 1971 O O . LEU B 1 109 ? -7.613 -7.461 -8.344 1 83 109 LEU B O 1
ATOM 1975 N N . THR B 1 110 ? -8.742 -8.078 -6.551 1 88 110 THR B N 1
ATOM 1976 C CA . THR B 1 110 ? -7.691 -8.992 -6.109 1 88 110 THR B CA 1
ATOM 1977 C C . THR B 1 110 ? -7.52 -10.141 -7.098 1 88 110 THR B C 1
ATOM 1979 O O . THR B 1 110 ? -6.395 -10.523 -7.422 1 88 110 THR B O 1
ATOM 1982 N N . ARG B 1 111 ? -8.633 -10.625 -7.574 1 90.75 111 ARG B N 1
ATOM 1983 C CA . ARG B 1 111 ? -8.594 -11.695 -8.57 1 90.75 111 ARG B CA 1
ATOM 1984 C C . ARG B 1 111 ? -7.859 -11.242 -9.828 1 90.75 111 ARG B C 1
ATOM 1986 O O . ARG B 1 111 ? -7.008 -11.969 -10.344 1 90.75 111 ARG B O 1
ATOM 1993 N N . GLU B 1 112 ? -8.211 -10.109 -10.273 1 87.94 112 GLU B N 1
ATOM 1994 C CA . GLU B 1 112 ? -7.566 -9.562 -11.469 1 87.94 112 GLU B CA 1
ATOM 1995 C C . GLU B 1 112 ? -6.078 -9.336 -11.234 1 87.94 112 GLU B C 1
ATOM 1997 O O . GLU B 1 112 ? -5.258 -9.602 -12.117 1 87.94 112 GLU B O 1
ATOM 2002 N N . PHE B 1 113 ? -5.809 -8.867 -10.109 1 90.5 113 PHE B N 1
ATOM 2003 C CA . PHE B 1 113 ? -4.406 -8.609 -9.797 1 90.5 113 PHE B CA 1
ATOM 2004 C C . PHE B 1 113 ? -3.605 -9.906 -9.805 1 90.5 113 PHE B C 1
ATOM 2006 O O . PHE B 1 113 ? -2.541 -9.984 -10.422 1 90.5 113 PHE B O 1
ATOM 2013 N N . ILE B 1 114 ? -4.098 -10.938 -9.141 1 93.38 114 ILE B N 1
ATOM 2014 C CA . ILE B 1 114 ? -3.391 -12.211 -9.039 1 93.38 114 ILE B CA 1
ATOM 2015 C C . ILE B 1 114 ? -3.252 -12.828 -10.43 1 93.38 114 ILE B C 1
ATOM 2017 O O . ILE B 1 114 ? -2.193 -13.359 -10.773 1 93.38 114 ILE B O 1
ATOM 2021 N N . ALA B 1 115 ? -4.309 -12.75 -11.164 1 93.38 115 ALA B N 1
ATOM 2022 C CA . ALA B 1 115 ? -4.27 -13.289 -12.516 1 93.38 115 ALA B CA 1
ATOM 2023 C C . ALA B 1 115 ? -3.162 -12.633 -13.336 1 93.38 115 ALA B C 1
ATOM 2025 O O . ALA B 1 115 ? -2.615 -13.25 -14.258 1 93.38 115 ALA B O 1
ATOM 2026 N N . GLY B 1 116 ? -2.811 -11.453 -12.984 1 93.56 116 GLY B N 1
ATOM 2027 C CA . GLY B 1 116 ? -1.864 -10.688 -13.781 1 93.56 116 GLY B CA 1
ATOM 2028 C C . GLY B 1 116 ? -0.46 -10.695 -13.203 1 93.56 116 GLY B C 1
ATOM 2029 O O . GLY B 1 116 ? 0.458 -10.109 -13.781 1 93.56 116 GLY B O 1
ATOM 2030 N N . ILE B 1 117 ? -0.216 -11.391 -12.141 1 94.06 117 ILE B N 1
ATOM 2031 C CA . ILE B 1 117 ? 1.066 -11.32 -11.445 1 94.06 117 ILE B CA 1
ATOM 2032 C C . ILE B 1 117 ? 2.166 -11.883 -12.344 1 94.06 117 ILE B C 1
ATOM 2034 O O . ILE B 1 117 ? 3.303 -11.406 -12.32 1 94.06 117 ILE B O 1
ATOM 2038 N N . VAL B 1 118 ? 1.841 -12.828 -13.227 1 95 118 VAL B N 1
ATOM 2039 C CA . VAL B 1 118 ? 2.82 -13.469 -14.094 1 95 118 VAL B CA 1
ATOM 2040 C C . VAL B 1 118 ? 3.146 -12.555 -15.273 1 95 118 VAL B C 1
ATOM 2042 O O . VAL B 1 118 ? 4.117 -12.789 -16 1 95 118 VAL B O 1
ATOM 2045 N N . GLY B 1 119 ? 2.443 -11.57 -15.461 1 91.25 119 GLY B N 1
ATOM 2046 C CA . GLY B 1 119 ? 2.525 -10.742 -16.641 1 91.25 119 GLY B CA 1
ATOM 2047 C C . GLY B 1 119 ? 3.766 -9.867 -16.688 1 91.25 119 GLY B C 1
ATOM 2048 O O . GLY B 1 119 ? 4.551 -9.852 -15.727 1 91.25 119 GLY B O 1
ATOM 2049 N N . ARG B 1 120 ? 3.861 -9.062 -17.688 1 88.62 120 ARG B N 1
ATOM 2050 C CA . ARG B 1 120 ? 5.027 -8.25 -18.016 1 88.62 120 ARG B CA 1
ATOM 2051 C C . ARG B 1 120 ? 5.27 -7.195 -16.938 1 88.62 120 ARG B C 1
ATOM 2053 O O . ARG B 1 120 ? 6.418 -6.902 -16.594 1 88.62 120 ARG B O 1
ATOM 2060 N N . GLU B 1 121 ? 4.219 -6.695 -16.375 1 85.06 121 GLU B N 1
ATOM 2061 C CA . GLU B 1 121 ? 4.328 -5.59 -15.43 1 85.06 121 GLU B CA 1
ATOM 2062 C C . GLU B 1 121 ? 4.758 -6.086 -14.047 1 85.06 121 GLU B C 1
ATOM 2064 O O . GLU B 1 121 ? 5.16 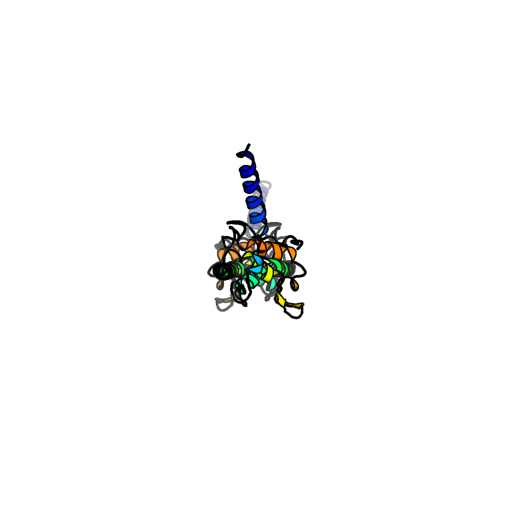-5.293 -13.195 1 85.06 121 GLU B O 1
ATOM 2069 N N . GLU B 1 122 ? 4.66 -7.312 -13.906 1 90.81 122 GLU B N 1
ATOM 2070 C CA . GLU B 1 122 ? 5.012 -7.895 -12.617 1 90.81 122 GLU B CA 1
ATOM 2071 C C . GLU B 1 122 ? 6.176 -8.875 -12.742 1 90.81 122 GLU B C 1
ATOM 2073 O O . GLU B 1 122 ? 7.328 -8.461 -12.891 1 90.81 122 GLU B O 1
ATOM 2078 N N . CYS B 1 123 ? 5.945 -10.188 -12.859 1 94.44 123 CYS B N 1
ATOM 2079 C CA . CYS B 1 123 ? 7.004 -11.188 -12.789 1 94.44 123 CYS B CA 1
ATOM 2080 C C . CYS B 1 123 ? 7.559 -11.492 -14.172 1 94.44 123 CYS B C 1
ATOM 2082 O O . CYS B 1 123 ? 8.656 -12.039 -14.297 1 94.44 123 CYS B O 1
ATOM 2084 N N . ASN B 1 124 ? 6.848 -11.227 -15.172 1 94.31 124 ASN B N 1
ATOM 2085 C CA . ASN B 1 124 ? 7.266 -11.492 -16.547 1 94.31 124 ASN B CA 1
ATOM 2086 C C . ASN B 1 124 ? 7.637 -12.961 -16.734 1 94.31 124 ASN B C 1
ATOM 2088 O O . ASN B 1 124 ? 8.734 -13.273 -17.188 1 94.31 124 ASN B O 1
ATOM 2092 N N . LEU B 1 125 ? 6.707 -13.812 -16.422 1 95.56 125 LEU B N 1
ATOM 2093 C CA . LEU B 1 125 ? 6.898 -15.25 -16.547 1 95.56 125 LEU B CA 1
ATOM 2094 C C . LEU B 1 125 ? 5.969 -15.828 -17.609 1 95.56 125 LEU B C 1
ATOM 2096 O O . LEU B 1 125 ? 4.852 -15.352 -17.797 1 95.56 125 LEU B O 1
ATOM 2100 N N . GLU B 1 126 ? 6.5 -16.875 -18.219 1 93.62 126 GLU B N 1
ATOM 2101 C CA . GLU B 1 126 ? 5.707 -17.578 -19.219 1 93.62 126 GLU B CA 1
ATOM 2102 C C . GLU B 1 126 ? 4.707 -18.531 -18.578 1 93.62 126 GLU B C 1
ATOM 2104 O O . GLU B 1 126 ? 4.969 -19.094 -17.516 1 93.62 126 GLU B O 1
ATOM 2109 N N . THR B 1 127 ? 3.541 -18.625 -19.188 1 92.19 127 THR B N 1
ATOM 2110 C CA . THR B 1 127 ? 2.523 -19.594 -18.781 1 92.19 127 THR B CA 1
ATOM 2111 C C . THR B 1 127 ? 2.156 -20.5 -19.953 1 92.19 127 THR B C 1
ATOM 2113 O O . THR B 1 127 ? 2.777 -20.422 -21.016 1 92.19 127 THR B O 1
ATOM 2116 N N . VAL B 1 128 ? 1.234 -21.422 -19.703 1 88.5 128 VAL B N 1
ATOM 2117 C CA . VAL B 1 128 ? 0.749 -22.312 -20.75 1 88.5 128 VAL B CA 1
ATOM 2118 C C . VAL B 1 128 ? 0.137 -21.5 -21.891 1 88.5 128 VAL B C 1
ATOM 2120 O O . VAL B 1 128 ? 0.017 -21.969 -23.016 1 88.5 128 VAL B O 1
ATOM 2123 N N . PHE B 1 129 ? -0.175 -20.312 -21.672 1 87.56 129 PHE B N 1
ATOM 2124 C CA . PHE B 1 129 ? -0.825 -19.438 -22.656 1 87.56 129 PHE B CA 1
ATOM 2125 C C . PHE B 1 129 ? 0.202 -18.594 -23.391 1 87.56 129 PHE B C 1
ATOM 2127 O O . PHE B 1 129 ? -0.144 -17.859 -24.312 1 87.56 129 PHE B O 1
ATOM 2134 N N . GLY B 1 130 ? 1.436 -18.734 -23.078 1 85.81 130 GLY B N 1
ATOM 2135 C CA . GLY B 1 130 ? 2.488 -17.969 -23.719 1 85.81 130 GLY B CA 1
ATOM 2136 C C . GLY B 1 130 ? 3.01 -16.828 -22.859 1 85.81 130 GLY B C 1
ATOM 2137 O O . GLY B 1 130 ? 2.492 -16.594 -21.766 1 85.81 130 GLY B O 1
ATOM 2138 N N . ARG B 1 131 ? 3.975 -16.203 -23.359 1 79.75 131 ARG B N 1
ATOM 2139 C CA . ARG B 1 131 ? 4.609 -15.109 -22.641 1 79.75 131 ARG B CA 1
ATOM 2140 C C . ARG B 1 131 ? 3.725 -13.867 -22.625 1 79.75 131 ARG B C 1
ATOM 2142 O O . ARG B 1 131 ? 3.047 -13.578 -23.625 1 79.75 131 ARG B O 1
ATOM 2149 N N . TYR B 1 132 ? 3.635 -13.164 -21.656 1 73.12 132 TYR B N 1
ATOM 2150 C CA . TYR B 1 132 ? 2.98 -11.875 -21.453 1 73.12 132 TYR B CA 1
ATOM 2151 C C . TYR B 1 132 ? 1.471 -12.047 -21.328 1 73.12 132 TYR B C 1
ATOM 2153 O O . TYR B 1 132 ? 0.722 -11.07 -21.406 1 73.12 132 TYR B O 1
ATOM 2161 N N . HIS B 1 133 ? 1.097 -13.312 -21.141 1 80.75 133 HIS B N 1
ATOM 2162 C CA . HIS B 1 133 ? -0.336 -13.539 -21 1 80.75 133 HIS B CA 1
ATOM 2163 C C . HIS B 1 133 ? -0.72 -13.703 -19.531 1 80.75 133 HIS B C 1
ATOM 2165 O O . HIS B 1 133 ? -0.002 -14.344 -18.766 1 80.75 133 HIS B O 1
ATOM 2171 N N . TYR B 1 134 ? -1.767 -13.008 -19.297 1 87.25 134 TYR B N 1
ATOM 2172 C CA . TYR B 1 134 ? -2.346 -13.172 -17.969 1 87.25 134 TYR B CA 1
ATOM 2173 C C . TYR B 1 134 ? -3.084 -14.5 -17.859 1 87.25 134 TYR B C 1
ATOM 2175 O O . TYR B 1 134 ? -3.457 -15.094 -18.875 1 87.25 134 TYR B O 1
ATOM 2183 N N . CYS B 1 135 ? -3.105 -14.914 -16.656 1 92.38 135 CYS B N 1
ATOM 2184 C CA . CYS B 1 135 ? -3.951 -16.078 -16.406 1 92.38 135 CYS B CA 1
ATOM 2185 C C . CYS B 1 135 ? -5.426 -15.703 -16.484 1 92.38 135 CYS B C 1
ATOM 2187 O O . CYS B 1 135 ? -5.809 -14.586 -16.125 1 92.38 135 CYS B O 1
ATOM 2189 N N . PRO B 1 136 ? -6.312 -16.625 -17.031 1 87.69 136 PRO B N 1
ATOM 2190 C CA . PRO B 1 136 ? -7.75 -16.359 -16.938 1 87.69 136 PRO B CA 1
ATOM 2191 C C . PRO B 1 136 ? -8.25 -16.266 -15.508 1 87.69 136 PRO B C 1
ATOM 2193 O O . PRO B 1 136 ? -7.758 -16.969 -14.625 1 87.69 136 PRO B O 1
ATOM 2196 N N . THR B 1 137 ? -9.094 -15.258 -15.234 1 86.81 137 THR B N 1
ATOM 2197 C CA . THR B 1 137 ? -9.633 -15.094 -13.883 1 86.81 137 THR B CA 1
ATOM 2198 C C . THR B 1 137 ? -10.555 -16.25 -13.523 1 86.81 137 THR B C 1
ATOM 2200 O O . THR B 1 137 ? -10.75 -16.547 -12.344 1 86.81 137 THR B O 1
ATOM 2203 N N . GLN B 1 138 ? -11.273 -16.734 -14.453 1 76.69 138 GLN B N 1
ATOM 2204 C CA . GLN B 1 138 ? -12.109 -17.922 -14.281 1 76.69 138 GLN B CA 1
ATOM 2205 C C . GLN B 1 138 ? -11.859 -18.922 -15.398 1 76.69 138 GLN B C 1
ATOM 2207 O O . GLN B 1 138 ? -11.57 -18.547 -16.531 1 76.69 138 GLN B O 1
ATOM 2212 N N . TYR B 1 139 ? -11.398 -20.109 -15.008 1 61.12 139 TYR B N 1
ATOM 2213 C CA . TYR B 1 139 ? -11.305 -21.094 -16.078 1 61.12 139 TYR B CA 1
ATOM 2214 C C . TYR B 1 139 ? -12.672 -21.375 -16.688 1 61.12 139 TYR B C 1
ATOM 2216 O O . TYR B 1 139 ? -13.68 -21.391 -15.977 1 61.12 139 TYR B O 1
ATOM 2224 N N . PRO B 1 140 ? -12.781 -21.062 -18.047 1 50.41 140 PRO B N 1
ATOM 2225 C CA . PRO B 1 140 ? -14.047 -21.5 -18.641 1 50.41 140 PRO B CA 1
ATOM 2226 C C .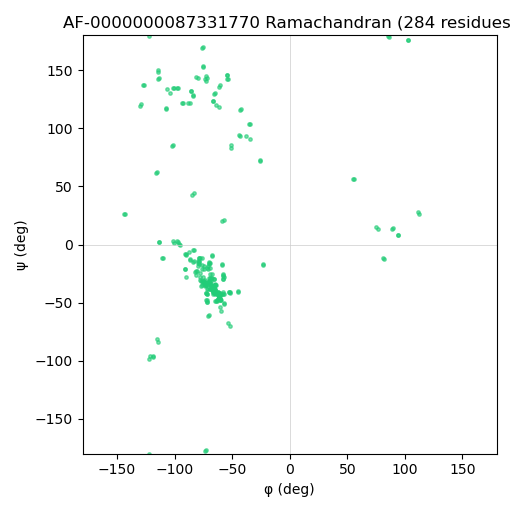 PRO B 1 140 ? -14.461 -22.891 -18.188 1 50.41 140 PRO B C 1
ATOM 2228 O O . PRO B 1 140 ? -13.609 -23.719 -17.859 1 50.41 140 PRO B O 1
ATOM 2231 N N . GLU B 1 141 ? -15.602 -23.078 -17.469 1 45.88 141 GLU B N 1
ATOM 2232 C CA . GLU B 1 141 ? -16.188 -24.406 -17.234 1 45.88 141 GLU B CA 1
ATOM 2233 C C . GLU B 1 141 ? -15.789 -25.375 -18.344 1 45.88 141 GLU B C 1
ATOM 2235 O O . GLU B 1 141 ? -16.125 -25.156 -19.516 1 45.88 141 GLU B O 1
ATOM 2240 N N . VAL B 1 142 ? -14.719 -25.828 -18.469 1 40.91 142 VAL B N 1
ATOM 2241 C CA . VAL B 1 142 ? -14.594 -26.922 -19.438 1 40.91 142 VAL B CA 1
ATOM 2242 C C . VAL B 1 142 ? -15.648 -27.984 -19.156 1 40.91 142 VAL B C 1
ATOM 2244 O O . VAL B 1 142 ? -15.703 -28.547 -18.062 1 40.91 142 VAL B O 1
ATOM 2247 N N . VAL B 1 143 ? -16.891 -27.844 -19.625 1 38.91 143 VAL B N 1
ATOM 2248 C CA . VAL B 1 143 ? -17.844 -28.953 -19.719 1 38.91 143 VAL B CA 1
ATOM 2249 C C . VAL B 1 143 ? -17.109 -30.25 -20.062 1 38.91 143 VAL B C 1
ATOM 2251 O O . VAL B 1 143 ? -16.562 -30.375 -21.156 1 38.91 143 VAL B O 1
ATOM 2254 N N . VAL B 1 144 ? -16.703 -30.969 -19.047 1 34.12 144 VAL B N 1
ATOM 2255 C CA . VAL B 1 144 ? -16.453 -32.375 -19.312 1 34.12 144 VAL B CA 1
ATOM 2256 C C . VAL B 1 144 ? -17.781 -33.125 -19.469 1 34.12 144 VAL B C 1
ATOM 2258 O O . VAL B 1 144 ? -18.734 -32.875 -18.719 1 34.12 144 VAL B O 1
#

Foldseek 3Di:
DPPPPPPVVPPVVVVVVVPPPPPPVVVVCDDPPNHDPVPCVVVVVVVCCVPPVVVVVVVVVLVVVLVVLVVDPQACSLVVLLCCQFADQDPVRDGPNHPLVVVVPCSVVVLVCSQQCCAPVGNQHHHPVGTRDGHDSDDPPPPD/DPDPPPPVVPPVVVVVVVPPPPPPVVVVCDDPPNHDPVPCVVVVVVVCCVPVVVVVVVVVVLVVVLVVLVVDDQACSLVVLLCCQFADQDPVRDGPNHPLVVVVPCSVVVLVCSQQCCAPVGNQHHHPVGTRDGRDSDDDPPPD

Sequence (288 aa):
MAFKHQLILSTAILLAVLAAASASFRDRCVPGREIPYESLNACREYAVRQTCGYYLSAERLKRQCCDELSKVPELCRCEVLHILMDGRVTKEGVVKGSLLKDMSGCKKLTREFIAGIVGREECNLETVFGRYHYCPTQYPEVVVMAFKHQLILSTAILLAVLAAASASFRDRCVPGREIPYESLNACREYAVRQTCGYYLSAERLKRQCCDELSKVPELCRCEVLHILMDGRVTKEGVVKGSLLKDMSGCKKLTREFIAGIVGREECNLETVFGRYHYCPTQYPEVVV

Nearest PDB structures (foldseek):
  1b1u-assembly1_A  TM=6.385E-01  e=4.239E-06  Eleusine coracana
  1bfa-assembly1_A  TM=5.558E-01  e=3.077E-05  Zea mays
  5hhl-assembly2_H  TM=2.408E-01  e=9.461E+00  Agathobacter rectalis M104/1
  1b1u-assembly1_A  TM=6.379E-01  e=4.369E-06  Eleusine coracana
  1bfa-assembly1_A  TM=5.570E-01  e=2.193E-05  Zea mays

InterPro domains:
  IPR006106 Cereal seed allergen/grain softness/trypsin and alpha-amylase inhibitor [PR00808] (29-43)
  IPR006106 Cereal seed allergen/grain softness/trypsin and alpha-amylase inhibitor [PR00808] (43-52)
  IPR006106 Cereal seed allergen/grain softness/trypsin and alpha-amylase inhibitor [PR00808] (59-70)
  IPR006106 Cereal seed allergen/grain softness/trypsin and alpha-amylase inhibitor [PR00808] (72-81)
  IPR006106 Cereal seed allergen/grain softness/trypsin and alpha-amylase inhibitor [PR00808] (100-111)
  IPR006106 Cereal seed allergen/grain softness/trypsin and alpha-amylase inhibitor [PR00808] (114-129)
  IPR016140 Bifunctional inhibitor/plant lipid transfer protein/seed storage helical domain [PF00234] (50-92)
  IPR036312 Bifunctional inhibitor/plant lipid transfer protein/seed storage helical domain superfamily [G3DSA:1.10.110.10] (25-139)
  IPR036312 Bifunctional inhibitor/plant lipid transfer protein/seed storage helical domain superfamily [SSF47699] (25-130)

Solvent-accessible surface area (backbone atoms only — not comparable to full-atom values): 16245 Å² total; per-residue (Å²): 134,79,77,68,68,70,66,69,63,62,62,61,59,60,61,58,61,67,65,64,68,70,61,56,59,62,78,69,43,37,76,70,65,52,31,64,74,91,63,44,61,39,38,51,53,34,42,38,52,72,32,38,58,38,47,56,49,44,51,53,26,44,53,50,20,38,54,49,51,67,71,31,49,41,64,32,42,52,57,52,50,46,31,45,42,64,19,44,72,44,98,87,68,46,74,45,72,35,55,41,77,78,29,80,91,30,36,68,60,35,43,53,48,55,24,35,41,39,10,66,91,57,52,55,37,55,31,75,81,33,70,64,35,55,40,72,80,59,76,74,78,72,83,124,132,76,78,73,64,66,66,67,62,61,62,61,58,61,60,57,62,66,65,64,68,69,61,57,62,61,77,69,43,37,77,71,63,54,31,65,72,90,61,43,61,40,37,52,52,33,43,38,52,73,33,38,59,36,49,57,51,45,50,52,26,46,52,49,19,39,54,49,51,67,71,31,49,41,66,33,40,50,56,53,50,46,31,44,43,65,20,44,71,43,98,87,68,46,73,44,72,34,55,41,78,78,29,82,91,31,36,68,59,34,43,53,49,56,25,35,41,40,10,66,92,58,54,55,36,56,32,75,81,34,71,64,35,56,40,71,82,62,75,75,79,73,82,123

Organism: Triticum turgidum subsp. durum (NCBI:txid4567)

Secondary structure (DSSP, 8-state):
-GGGGGGTHHHHHHHHHHHHT---HHHH--BTTTB-TT--HHHHHHHHHHTHHHHHHHHHHHHHHHHHHHTS-GGGHHHHHHHHHH-EE-TTS-EE--SGGG-GGGHHHHHHHHHTTTSTTTT---BTTBTTPPPPSS------/-GGGGGGTHHHHHHHHHHHHT---HHHH--BTTTB-TT--HHHHHHHHHHTHHHHHHHHHHHHHHHHHHHTS-GGGHHHHHHHHHH-EE-TTS-EE--SGGG-GGGHHHHHHHHHTTTSTTTT---BTTBTTPPPPSS------

Radius of gyration: 32.07 Å; Cα contacts (8 Å, |Δi|>4): 358; chains: 2; bounding box: 35×131×86 Å